Protein AF-A0A7U9T2Z7-F1 (afdb_monomer_lite)

Secondary structure (DSSP, 8-state):
-----------SPPPS-------------------TTSTTSS--HHHHHHHHHHHHHHHHHHHHHHHHHHHHHHHHHHHHHHHHHHHHHHHHHHHHHHHHHHHHHHHHHHHHHHTT-S-HHHHHHHHHHHHHHHHHHHHHHHHHHHHHHHHHHHHHHHHHHGGG--HHHHHHHHHHHHHHHHHHHHHHHHHHHHHHHHHHHHHHHHHHHHHHHHHHHHHHHHHHHHHHHHHHHHHHHHHS-HHHHHHHHHHHHHHHHHHHHHHHHSS--TTS----------

Foldseek 3Di:
DDDDQDADADDDDDDPDDPDDDDDDDDDDDHPHDHPVVVPPADDLVNVLVVLLVVLLVVLVVLLVVLVVVVVVLVVVLVVLVVVLVVLVVVLVVLVVVLVVLVVVLVVLVVCVVVVVDDPVVSVVVNVVSVVVNVVSVVVNVVSVVVSVVSVVVSVVSVVCVVVDCSNVVSNVVSVVSNVVSVVVSVVSVVVVVVVVVVVVVVVVVVVVVVVVVVVVVVVVVVVVVVVVVVVVVVVVVPDPPVVVVVVVVVVVVVVVVVVVVVVVVPDDPDPDPDDDDDDDD

pLDDT: mean 77.07, std 21.85, range [30.62, 98.25]

Sequence (282 aa):
MKIGENITLYAGAQPADSRAAENDAKEQGKRKTLFAGELNQNNTLQDRIAQRREQARREAMKTVSDAFAGRQKVDEITAESRAHLEELKADQERLKEEAAGVSGRQERLETAFEAGEIGQEEYLAEKASLSEEETVYRDKMAENQGKIMGENASIRGTKRELPKDKSMVKAWNQADIIMEAAGDEIMGMVVEEAKDHLDEEAEERREQAQEIKEEREEQEEILEKRQEREDRLEELAESVPVEEMVSMDRLQDEVEQEVQEILNKLKLLPEDIKGTSVDQLL

Structure (mmCIF, N/CA/C/O backbone):
data_AF-A0A7U9T2Z7-F1
#
_entry.id   AF-A0A7U9T2Z7-F1
#
loop_
_atom_site.group_PDB
_atom_site.id
_atom_site.type_symbol
_atom_site.label_atom_id
_atom_site.label_alt_id
_atom_site.label_comp_id
_atom_site.label_asym_id
_atom_site.label_entity_id
_atom_site.label_seq_id
_atom_site.pdbx_PDB_ins_code
_atom_site.Cartn_x
_atom_site.Cartn_y
_atom_site.Cartn_z
_atom_site.occupancy
_atom_site.B_iso_or_equiv
_atom_site.auth_seq_id
_atom_site.auth_comp_id
_atom_site.auth_asym_id
_atom_site.auth_atom_id
_atom_site.pdbx_PDB_model_num
ATOM 1 N N . MET A 1 1 ? 13.011 28.181 62.375 1.00 35.16 1 MET A N 1
ATOM 2 C CA . MET A 1 1 ? 11.883 29.107 62.141 1.00 35.16 1 MET A CA 1
ATOM 3 C C . MET A 1 1 ? 10.878 28.361 61.272 1.00 35.16 1 MET A C 1
ATOM 5 O O . MET A 1 1 ? 11.227 27.991 60.160 1.00 35.16 1 MET A O 1
ATOM 9 N N . LYS A 1 2 ? 9.723 27.986 61.840 1.00 42.25 2 LYS A N 1
ATOM 10 C CA . LYS A 1 2 ? 8.649 27.256 61.146 1.00 42.25 2 LYS A CA 1
ATOM 11 C C . LYS A 1 2 ? 7.968 28.218 60.171 1.00 42.25 2 LYS A C 1
ATOM 13 O O . LYS A 1 2 ? 7.567 29.294 60.600 1.00 42.25 2 LYS A O 1
ATOM 18 N N . ILE A 1 3 ? 7.818 27.835 58.908 1.00 40.25 3 ILE A N 1
ATOM 19 C CA . ILE A 1 3 ? 6.904 28.514 57.985 1.00 40.25 3 ILE A CA 1
ATOM 20 C C . ILE A 1 3 ? 5.759 27.529 57.778 1.00 40.25 3 ILE A C 1
ATOM 22 O O . ILE A 1 3 ? 5.909 26.548 57.058 1.00 40.25 3 ILE A O 1
ATOM 26 N N . GLY A 1 4 ? 4.678 27.725 58.532 1.00 37.94 4 GLY A N 1
ATOM 27 C CA . GLY A 1 4 ? 3.457 26.945 58.376 1.00 37.94 4 GLY A CA 1
ATOM 28 C C . GLY A 1 4 ? 2.812 27.280 57.037 1.00 37.94 4 GLY A C 1
ATOM 29 O O . GLY A 1 4 ? 2.594 28.452 56.727 1.00 37.94 4 GLY A O 1
ATOM 30 N N . GLU A 1 5 ? 2.541 26.258 56.233 1.00 44.66 5 GLU A N 1
ATOM 31 C CA . GLU A 1 5 ? 1.652 26.381 55.085 1.00 44.66 5 GLU A CA 1
ATOM 32 C C . GLU A 1 5 ? 0.231 26.591 55.624 1.00 44.66 5 GLU A C 1
ATOM 34 O O . GLU A 1 5 ? -0.378 25.681 56.180 1.00 44.66 5 GLU A O 1
ATOM 39 N N . ASN A 1 6 ? -0.285 27.816 55.518 1.00 43.94 6 ASN A N 1
ATOM 40 C CA . ASN A 1 6 ? -1.677 28.104 55.852 1.00 43.94 6 ASN A CA 1
ATOM 41 C C . ASN A 1 6 ? -2.559 27.667 54.676 1.00 43.94 6 ASN A C 1
ATOM 43 O O . ASN A 1 6 ? -2.637 28.370 53.666 1.00 43.94 6 ASN A O 1
ATOM 47 N N . ILE A 1 7 ? -3.207 26.510 54.813 1.00 47.59 7 ILE A N 1
ATOM 48 C CA . ILE A 1 7 ? -4.295 26.069 53.936 1.00 47.59 7 ILE A CA 1
ATOM 49 C C . ILE A 1 7 ? -5.591 26.650 54.504 1.00 47.59 7 ILE A C 1
ATOM 51 O O . ILE A 1 7 ? -5.998 26.301 55.611 1.00 47.59 7 ILE A O 1
ATOM 55 N N . THR A 1 8 ? -6.231 27.551 53.764 1.00 47.59 8 THR A N 1
ATOM 56 C CA . THR A 1 8 ? -7.536 28.106 54.138 1.00 47.59 8 THR A CA 1
ATOM 57 C C . THR A 1 8 ? -8.624 27.325 53.407 1.00 47.59 8 THR A C 1
ATOM 59 O O . THR A 1 8 ? -8.709 27.396 52.182 1.00 47.59 8 THR A O 1
ATOM 62 N N . LEU A 1 9 ? -9.435 26.571 54.152 1.00 40.16 9 LEU A N 1
ATOM 63 C CA . LEU A 1 9 ? -10.612 25.859 53.646 1.00 40.16 9 LEU A CA 1
ATOM 64 C C . LEU A 1 9 ? -11.808 26.816 53.657 1.00 40.16 9 LEU A C 1
ATOM 66 O O . LEU A 1 9 ? -12.148 27.366 54.704 1.00 40.16 9 LEU A O 1
ATOM 70 N N . TYR A 1 10 ? -12.429 27.030 52.498 1.00 41.34 10 TYR A N 1
ATOM 71 C CA . TYR A 1 10 ? -13.615 27.874 52.359 1.00 41.34 10 TYR A CA 1
ATOM 72 C C . TYR A 1 10 ? -14.819 27.002 51.989 1.00 41.34 10 TYR A C 1
ATOM 74 O O . TYR A 1 10 ? -14.832 26.387 50.925 1.00 41.34 10 TYR A O 1
ATOM 82 N N . ALA A 1 11 ? -15.812 26.942 52.876 1.00 37.75 11 ALA A N 1
ATOM 83 C CA . ALA A 1 11 ? -17.100 26.292 52.651 1.00 37.75 11 ALA A CA 1
ATOM 84 C C . ALA A 1 11 ? -18.176 27.385 52.590 1.00 37.75 11 ALA A C 1
ATOM 86 O O . ALA A 1 11 ? -18.685 27.830 53.615 1.00 37.75 11 ALA A O 1
ATOM 87 N N . GLY A 1 12 ? -18.462 27.885 51.389 1.00 36.47 12 GLY A N 1
ATOM 88 C CA . GLY A 1 12 ? -19.462 28.926 51.166 1.00 36.47 12 GLY A CA 1
ATOM 89 C C . GLY A 1 12 ? -19.826 29.032 49.688 1.00 36.47 12 GLY A C 1
ATOM 90 O O . GLY A 1 12 ? -18.968 28.851 48.824 1.00 36.47 12 GLY A O 1
ATOM 91 N N . ALA A 1 13 ? -21.102 29.295 49.403 1.00 43.25 13 ALA A N 1
ATOM 92 C CA . ALA A 1 13 ? -21.604 29.498 48.047 1.00 43.25 13 ALA A CA 1
ATOM 93 C C . ALA A 1 13 ? -20.933 30.724 47.398 1.00 43.25 13 ALA A C 1
ATOM 95 O O . ALA A 1 13 ? -20.797 31.767 48.038 1.00 43.25 13 ALA A O 1
ATOM 96 N N . GLN A 1 14 ? -20.506 30.591 46.136 1.00 45.19 14 GLN A N 1
ATOM 97 C CA . GLN A 1 14 ? -19.897 31.680 45.363 1.00 45.19 14 GLN A CA 1
ATOM 98 C C . GLN A 1 14 ? -20.805 32.923 45.360 1.00 45.19 14 GLN A C 1
ATOM 100 O O . GLN A 1 14 ? -21.964 32.808 44.956 1.00 45.19 14 GLN A O 1
ATOM 105 N N . PRO A 1 15 ? -20.310 34.124 45.713 1.00 38.66 15 PRO A N 1
ATOM 106 C CA . PRO A 1 15 ? -20.984 35.342 45.302 1.00 38.66 15 PRO A CA 1
ATOM 107 C C . PRO A 1 15 ? -20.854 35.480 43.781 1.00 38.66 15 PRO A C 1
ATOM 109 O O . PRO A 1 15 ? -19.757 35.412 43.221 1.00 38.66 15 PRO A O 1
ATOM 112 N N . ALA A 1 16 ? -21.998 35.641 43.117 1.00 41.16 16 ALA A N 1
ATOM 113 C CA . ALA A 1 16 ? -22.051 36.087 41.737 1.00 41.16 16 ALA A CA 1
ATOM 114 C C . ALA A 1 16 ? -21.346 37.451 41.625 1.00 41.16 16 ALA A C 1
ATOM 116 O O . ALA A 1 16 ? -21.518 38.313 42.483 1.00 41.16 16 ALA A O 1
ATOM 117 N N . ASP A 1 17 ? -20.569 37.606 40.555 1.00 44.19 17 ASP A N 1
ATOM 118 C CA . ASP A 1 17 ? -19.859 38.814 40.123 1.00 44.19 17 ASP A CA 1
ATOM 119 C C . ASP A 1 17 ? -18.502 39.128 40.777 1.00 44.19 17 ASP A C 1
ATOM 121 O O . ASP A 1 17 ? -18.366 39.866 41.747 1.00 44.19 17 ASP A O 1
ATOM 125 N N . SER A 1 18 ? -17.438 38.675 40.106 1.00 37.38 18 SER A N 1
ATOM 126 C CA . SER A 1 18 ? -16.182 39.436 40.004 1.00 37.38 18 SER A CA 1
ATOM 127 C C . SER A 1 18 ? -15.456 39.128 38.688 1.00 37.38 18 SER A C 1
ATOM 129 O O . SER A 1 18 ? -14.371 38.560 38.636 1.00 37.38 18 SER A O 1
ATOM 131 N N . ARG A 1 19 ? -16.065 39.555 37.574 1.00 40.69 19 ARG A N 1
ATOM 132 C CA . ARG A 1 19 ? -15.315 39.934 36.367 1.00 40.69 19 ARG A CA 1
ATOM 133 C C . ARG A 1 19 ? -14.773 41.350 36.569 1.00 40.69 19 ARG A C 1
ATOM 135 O O . ARG A 1 19 ? -15.423 42.307 36.167 1.00 40.69 19 ARG A O 1
ATOM 142 N N . ALA A 1 20 ? -13.612 41.487 37.201 1.00 38.41 20 ALA A N 1
ATOM 143 C CA . ALA A 1 20 ? -12.766 42.678 37.095 1.00 38.41 20 ALA A CA 1
ATOM 144 C C . ALA A 1 20 ? -11.388 42.413 37.715 1.00 38.41 20 ALA A C 1
ATOM 146 O O . ALA A 1 20 ? -11.289 41.707 38.710 1.00 38.41 20 ALA A O 1
ATOM 147 N N . ALA A 1 21 ? -10.371 43.070 37.155 1.00 33.47 21 ALA A N 1
ATOM 148 C CA . ALA A 1 21 ? -8.958 43.051 37.542 1.00 33.47 21 ALA A CA 1
ATOM 149 C C . ALA A 1 21 ? -8.136 41.852 37.034 1.00 33.47 21 ALA A C 1
ATOM 151 O O . ALA A 1 21 ? -7.508 41.106 37.779 1.00 33.47 21 ALA A O 1
ATOM 152 N N . GLU A 1 22 ? -8.077 41.744 35.709 1.00 36.84 22 GLU A N 1
ATOM 153 C CA . GLU A 1 22 ? -6.859 41.306 35.033 1.00 36.84 22 GLU A CA 1
ATOM 154 C C . GLU A 1 22 ? -5.812 42.435 35.164 1.00 36.84 22 GLU A C 1
ATOM 156 O O . GLU A 1 22 ? -6.151 43.604 34.960 1.00 36.84 22 GLU A O 1
ATOM 161 N N . ASN A 1 23 ? -4.564 42.063 35.480 1.00 35.50 23 ASN A N 1
ATOM 162 C CA . ASN A 1 23 ? -3.357 42.887 35.700 1.00 35.50 23 ASN A CA 1
ATOM 163 C C . ASN A 1 23 ? -3.054 43.314 37.148 1.00 35.50 23 ASN A C 1
ATOM 165 O O . ASN A 1 23 ? -3.346 44.432 37.547 1.00 35.50 23 ASN A O 1
ATOM 169 N N . ASP A 1 24 ? -2.350 42.449 37.886 1.00 30.62 24 ASP A N 1
ATOM 170 C CA . ASP A 1 24 ? -1.060 42.823 38.486 1.00 30.62 24 ASP A CA 1
ATOM 171 C C . ASP A 1 24 ? -0.294 41.568 38.934 1.00 30.62 24 ASP A C 1
ATOM 173 O O . ASP A 1 24 ? -0.697 40.815 39.821 1.00 30.62 24 ASP A O 1
ATOM 177 N N . ALA A 1 25 ? 0.828 41.312 38.265 1.00 37.69 25 ALA A N 1
ATOM 178 C CA . ALA A 1 25 ? 1.736 40.226 38.581 1.00 37.69 25 ALA A CA 1
ATOM 179 C C . ALA A 1 25 ? 2.851 40.730 39.505 1.00 37.69 25 ALA A C 1
ATOM 181 O O . ALA A 1 25 ? 3.664 41.543 39.072 1.00 37.69 25 ALA A O 1
ATOM 182 N N . LYS A 1 26 ? 2.943 40.148 40.710 1.00 34.06 26 LYS A N 1
ATOM 183 C CA . LYS A 1 26 ? 4.147 39.551 41.339 1.00 34.06 26 LYS A CA 1
ATOM 184 C C . LYS A 1 26 ? 4.162 39.722 42.862 1.00 34.06 26 LYS A C 1
ATOM 186 O O . LYS A 1 26 ? 3.853 40.773 43.394 1.00 34.06 26 LYS A O 1
ATOM 191 N N . GLU A 1 27 ? 4.633 38.651 43.502 1.00 37.59 27 GLU A N 1
ATOM 192 C CA . GLU A 1 27 ? 5.014 38.523 44.914 1.00 37.59 27 GLU A CA 1
ATOM 193 C C . GLU A 1 27 ? 3.889 38.554 45.957 1.00 37.59 27 GLU A C 1
ATOM 195 O O . GLU A 1 27 ? 3.580 39.583 46.540 1.00 37.59 27 GLU A O 1
ATOM 200 N N . GLN A 1 28 ? 3.400 37.365 46.325 1.00 32.62 28 GLN A N 1
ATOM 201 C CA . GLN A 1 28 ? 3.461 36.889 47.714 1.00 32.62 28 GLN A CA 1
ATOM 202 C C . GLN A 1 28 ? 3.102 35.397 47.797 1.00 32.62 28 GLN A C 1
ATOM 204 O O . GLN A 1 28 ? 2.299 34.874 47.031 1.00 32.62 28 GLN A O 1
ATOM 209 N N . GLY A 1 29 ? 3.820 34.687 48.665 1.00 34.81 29 GLY A N 1
ATOM 210 C CA . GLY A 1 29 ? 4.046 33.248 48.587 1.00 34.81 29 GLY A CA 1
ATOM 211 C C . GLY A 1 29 ? 2.816 32.338 48.668 1.00 34.81 29 GLY A C 1
ATOM 212 O O . GLY A 1 29 ? 1.907 32.555 49.459 1.00 34.81 29 GLY A O 1
ATOM 213 N N . LYS A 1 30 ? 2.880 31.264 47.868 1.00 42.75 30 LYS A N 1
ATOM 214 C CA . LYS A 1 30 ? 2.327 29.908 48.066 1.00 42.75 30 LYS A CA 1
ATOM 215 C C . LYS A 1 30 ? 1.143 29.762 49.044 1.00 42.75 30 LYS A C 1
ATOM 217 O O . LYS A 1 30 ? 1.187 28.921 49.937 1.00 42.75 30 LYS A O 1
ATOM 222 N N . ARG A 1 31 ? 0.051 30.501 48.854 1.00 45.34 31 ARG A N 1
ATOM 223 C CA . ARG A 1 31 ? -1.252 30.127 49.420 1.00 45.34 31 ARG A CA 1
ATOM 224 C C . ARG A 1 31 ? -2.060 29.477 48.310 1.00 45.34 31 ARG A C 1
ATOM 226 O O . ARG A 1 31 ? -2.643 30.164 47.481 1.00 45.34 31 ARG A O 1
ATOM 233 N N . LYS A 1 32 ? -2.024 28.145 48.252 1.00 51.47 32 LYS A N 1
ATOM 234 C CA . LYS A 1 32 ? -2.941 27.373 47.410 1.00 51.47 32 LYS A CA 1
ATOM 235 C C . LYS A 1 32 ? -4.297 27.366 48.110 1.00 51.47 32 LYS A C 1
ATOM 237 O O . LYS A 1 32 ? -4.486 26.634 49.076 1.00 51.47 32 LYS A O 1
ATOM 242 N N . THR A 1 33 ? -5.214 28.212 47.666 1.00 53.38 33 THR A N 1
ATOM 243 C CA . THR A 1 33 ? -6.633 28.080 48.001 1.00 53.38 33 THR A CA 1
ATOM 244 C C . THR A 1 33 ? -7.172 26.898 47.208 1.00 53.38 33 THR A C 1
ATOM 246 O O . THR A 1 33 ? -7.326 26.992 45.994 1.00 53.38 33 THR A O 1
ATOM 249 N N . LEU A 1 34 ? -7.373 25.765 47.876 1.00 44.47 34 LEU A N 1
ATOM 250 C CA . LEU A 1 34 ? -8.044 24.607 47.296 1.00 44.47 34 LEU A CA 1
ATOM 251 C C . LEU A 1 34 ? -9.538 24.783 47.554 1.00 44.47 34 LEU A C 1
ATOM 253 O O . LEU A 1 34 ? -9.976 24.789 48.706 1.00 44.47 34 LEU A O 1
ATOM 257 N N . PHE A 1 35 ? -10.305 24.988 46.489 1.00 43.09 35 PHE A N 1
ATOM 258 C CA . PHE A 1 35 ? -11.755 25.040 46.576 1.00 43.09 35 PHE A CA 1
ATOM 259 C C . PHE A 1 35 ? -12.262 23.612 46.803 1.00 43.09 35 PHE A C 1
ATOM 261 O O . PHE A 1 35 ? -12.022 22.726 45.986 1.00 43.09 35 PHE A O 1
ATOM 268 N N . ALA A 1 36 ? -12.953 23.358 47.915 1.00 51.31 36 ALA A N 1
ATOM 269 C CA . ALA A 1 36 ? -13.430 22.013 48.253 1.00 51.31 36 ALA A CA 1
ATOM 270 C C . ALA A 1 36 ? -14.446 21.451 47.230 1.00 51.31 36 ALA A C 1
ATOM 272 O O . ALA A 1 36 ? -14.651 20.243 47.174 1.00 51.31 36 ALA A O 1
ATOM 273 N N . GLY A 1 37 ? -15.028 22.303 46.375 1.00 44.00 37 GLY A N 1
ATOM 274 C CA . GLY A 1 37 ? -15.868 21.893 45.244 1.00 44.00 37 GLY A CA 1
ATOM 275 C C . GLY A 1 37 ? -15.109 21.368 44.014 1.00 44.00 37 GLY A C 1
ATOM 276 O O . GLY A 1 37 ? -15.743 20.807 43.125 1.00 44.00 37 GLY A O 1
ATOM 277 N N . GLU A 1 38 ? -13.780 21.516 43.939 1.00 43.88 38 GLU A N 1
ATOM 278 C CA . GLU A 1 38 ? -12.950 20.944 42.859 1.00 43.88 38 GLU A CA 1
ATOM 279 C C . GLU A 1 38 ? -12.461 19.521 43.173 1.00 43.88 38 GLU A C 1
ATOM 281 O O . GLU A 1 38 ? -12.039 18.804 42.268 1.00 43.88 38 GLU A O 1
ATOM 286 N N . LEU A 1 39 ? -12.556 19.063 44.429 1.00 48.28 39 LEU A N 1
ATOM 287 C CA . LEU A 1 39 ? -12.138 17.704 44.803 1.00 48.28 39 LEU A CA 1
ATOM 288 C C . LEU A 1 39 ? -13.156 16.616 44.405 1.00 48.28 39 LEU A C 1
ATOM 290 O O . LEU A 1 39 ? -12.840 15.435 44.493 1.00 48.28 39 LEU A O 1
ATOM 294 N N . ASN A 1 40 ? -14.350 17.014 43.950 1.00 50.41 40 ASN A N 1
ATOM 295 C CA . ASN A 1 40 ? -15.465 16.125 43.598 1.00 50.41 40 ASN A CA 1
ATOM 296 C C . ASN A 1 40 ? -15.750 16.035 42.085 1.00 50.41 40 ASN A C 1
ATOM 298 O O . ASN A 1 40 ? -16.772 15.488 41.688 1.00 50.41 40 ASN A O 1
ATOM 302 N N . GLN A 1 41 ? -14.881 16.572 41.222 1.00 51.00 41 GLN A N 1
ATOM 303 C CA . GLN A 1 41 ? -15.210 16.765 39.800 1.00 51.00 41 GLN A CA 1
ATOM 304 C C . GLN A 1 41 ? -14.710 15.686 38.825 1.00 51.00 41 GLN A C 1
ATOM 306 O O . GLN A 1 41 ? -14.733 15.950 37.634 1.00 51.00 41 GLN A O 1
ATOM 311 N N . ASN A 1 42 ? -14.258 14.497 39.254 1.00 49.34 42 ASN A N 1
ATOM 312 C CA . ASN A 1 42 ? -13.707 13.521 38.287 1.00 49.34 42 ASN A CA 1
ATOM 313 C C . ASN A 1 42 ? -14.040 12.032 38.506 1.00 49.34 42 ASN A C 1
ATOM 315 O O . ASN A 1 42 ? -13.432 11.199 37.842 1.00 49.34 42 ASN A O 1
ATOM 319 N N . ASN A 1 43 ? -14.975 11.663 39.387 1.00 61.28 43 ASN A N 1
ATOM 320 C CA . ASN A 1 43 ? -15.266 10.244 39.671 1.00 61.28 43 ASN A CA 1
ATOM 321 C C . ASN A 1 43 ? -16.756 9.875 39.605 1.00 61.28 43 ASN A C 1
ATOM 323 O O . ASN A 1 43 ? -17.147 8.826 40.119 1.00 61.28 43 ASN A O 1
ATOM 327 N N . THR A 1 44 ? -17.607 10.686 38.970 1.00 82.69 44 THR A N 1
ATOM 328 C CA . THR A 1 44 ? -19.006 10.269 38.804 1.00 82.69 44 THR A CA 1
ATOM 329 C C . THR A 1 44 ? -19.078 9.035 37.895 1.00 82.69 44 THR A C 1
ATOM 331 O O . THR A 1 44 ? -18.224 8.832 37.023 1.00 82.69 44 THR A O 1
ATOM 334 N N . LEU A 1 45 ? -20.096 8.184 38.067 1.00 82.88 45 LEU A N 1
ATOM 335 C CA . LEU A 1 45 ? -20.359 7.077 37.136 1.00 82.88 45 LEU A CA 1
ATOM 336 C C . LEU A 1 45 ? -20.422 7.584 35.681 1.00 82.88 45 LEU A C 1
ATOM 338 O O . LEU A 1 45 ? -19.931 6.928 34.765 1.00 82.88 45 LEU A O 1
ATOM 342 N N . GLN A 1 46 ? -20.959 8.789 35.471 1.00 86.56 46 GLN A N 1
ATOM 343 C CA . GLN A 1 46 ? -21.028 9.425 34.156 1.00 86.56 46 GLN A CA 1
ATOM 344 C C . GLN A 1 46 ? -19.641 9.704 33.564 1.00 86.56 46 GLN A C 1
ATOM 346 O O . GLN A 1 46 ? -19.431 9.406 32.387 1.00 86.56 46 GLN A O 1
ATOM 351 N N . ASP A 1 47 ? -18.693 10.200 34.362 1.00 89.12 47 ASP A N 1
ATOM 352 C CA . ASP A 1 47 ? -17.318 10.462 33.916 1.00 89.12 47 ASP A CA 1
ATOM 353 C C . ASP A 1 47 ? -16.592 9.160 33.564 1.00 89.12 47 ASP A C 1
ATOM 355 O O . ASP A 1 47 ? -15.971 9.061 32.503 1.00 89.12 47 ASP A O 1
ATOM 359 N N . ARG A 1 48 ? -16.740 8.122 34.401 1.00 88.62 48 ARG A N 1
ATOM 360 C CA . ARG A 1 48 ? -16.174 6.783 34.153 1.00 88.62 48 ARG A CA 1
ATOM 361 C C . ARG A 1 48 ? -16.734 6.169 32.864 1.00 88.62 48 ARG A C 1
ATOM 363 O O . ARG A 1 48 ? -15.976 5.680 32.024 1.00 88.62 48 ARG A O 1
ATOM 370 N N . ILE A 1 49 ? -18.049 6.270 32.649 1.00 91.19 49 ILE A N 1
ATOM 371 C CA . ILE A 1 49 ? -18.711 5.829 31.412 1.00 91.19 49 ILE A CA 1
ATOM 372 C C . ILE A 1 49 ? -18.215 6.634 30.207 1.00 91.19 49 ILE A C 1
ATOM 374 O O . ILE A 1 49 ? -17.929 6.054 29.156 1.00 91.19 49 ILE A O 1
ATOM 378 N N . ALA A 1 50 ? -18.112 7.958 30.325 1.00 92.69 50 ALA A N 1
ATOM 379 C CA . ALA A 1 50 ? -17.638 8.819 29.246 1.00 92.69 50 ALA A CA 1
ATOM 380 C C . ALA A 1 50 ? -16.191 8.481 28.861 1.00 92.69 50 ALA A C 1
ATOM 382 O O . ALA A 1 50 ? -15.904 8.285 27.676 1.00 92.69 50 ALA A O 1
ATOM 383 N N . GLN A 1 51 ? -15.315 8.314 29.852 1.00 92.75 51 GLN A N 1
ATOM 384 C CA . GLN A 1 51 ? -13.926 7.916 29.656 1.00 92.75 51 GLN A CA 1
ATOM 385 C C . GLN A 1 51 ? -13.834 6.546 28.979 1.00 92.75 51 GLN A C 1
ATOM 387 O O . GLN A 1 51 ? -13.096 6.395 28.002 1.00 92.75 51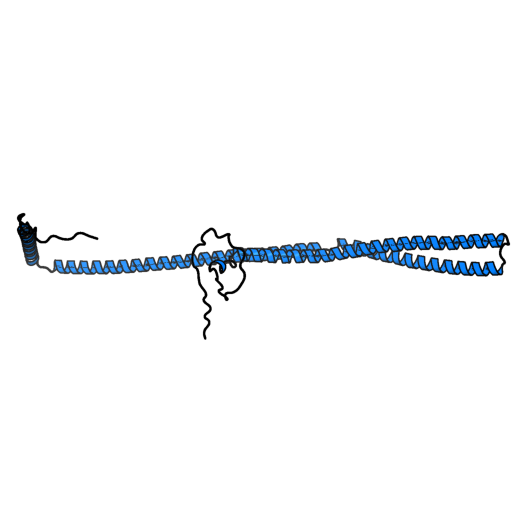 GLN A O 1
ATOM 392 N N . ARG A 1 52 ? -14.615 5.557 29.437 1.00 94.19 52 ARG A N 1
ATOM 393 C CA . ARG A 1 52 ? -14.597 4.215 28.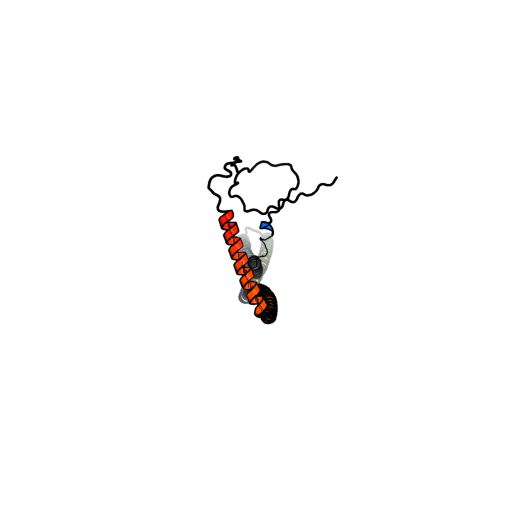844 1.00 94.19 52 ARG A CA 1
ATOM 394 C C . ARG A 1 52 ? -15.095 4.219 27.400 1.00 94.19 52 ARG A C 1
ATOM 396 O O . ARG A 1 52 ? -14.467 3.601 26.538 1.00 94.19 52 ARG A O 1
ATOM 403 N N . ARG A 1 53 ? -16.161 4.976 27.109 1.00 93.44 53 ARG A N 1
ATOM 404 C CA . ARG A 1 53 ? -16.659 5.196 25.738 1.00 93.44 53 ARG A CA 1
ATOM 405 C C . ARG A 1 53 ? -15.604 5.838 24.850 1.00 93.44 53 ARG A C 1
ATOM 407 O O . ARG A 1 53 ? -15.448 5.428 23.703 1.00 93.44 53 ARG A O 1
ATOM 414 N N . GLU A 1 54 ? -14.900 6.851 25.346 1.00 95.31 54 GLU A N 1
ATOM 415 C CA . GLU A 1 54 ? -13.866 7.534 24.571 1.00 95.31 54 GLU A CA 1
ATOM 416 C C . GLU A 1 54 ? -12.677 6.611 24.279 1.00 95.31 54 GLU A C 1
ATOM 418 O O . GLU A 1 54 ? -12.216 6.546 23.138 1.00 95.31 54 GLU A O 1
ATOM 423 N N . GLN A 1 55 ? -12.215 5.858 25.278 1.00 94.69 55 GLN A N 1
ATOM 424 C CA . GLN A 1 55 ? -11.133 4.887 25.115 1.00 94.69 55 GLN A CA 1
ATOM 425 C C . GLN A 1 55 ? -11.483 3.825 24.069 1.00 94.69 55 GLN A C 1
ATOM 427 O O . GLN A 1 55 ? -10.707 3.619 23.136 1.00 94.69 55 GLN A O 1
ATOM 432 N N . ALA A 1 56 ? -12.670 3.218 24.173 1.00 96.75 56 ALA A N 1
ATOM 433 C CA . ALA A 1 56 ? -13.132 2.208 23.225 1.00 96.75 56 ALA A CA 1
ATOM 434 C C . ALA A 1 56 ? -13.233 2.767 21.800 1.00 96.75 56 ALA A C 1
ATOM 436 O O . ALA A 1 56 ? -12.718 2.166 20.860 1.00 96.75 56 ALA A O 1
ATOM 437 N N . ARG A 1 57 ? -13.799 3.973 21.640 1.00 95.12 57 ARG A N 1
ATOM 438 C CA . ARG A 1 57 ? -13.857 4.662 20.340 1.00 95.12 57 ARG A CA 1
ATOM 439 C C . ARG A 1 57 ? -12.471 4.904 19.760 1.00 95.12 57 ARG A C 1
ATOM 441 O O . ARG A 1 57 ? -12.269 4.699 18.566 1.00 95.12 57 ARG A O 1
ATOM 448 N N . ARG A 1 58 ? -11.518 5.346 20.583 1.00 97.19 58 ARG A N 1
ATOM 449 C CA . ARG A 1 58 ? -10.144 5.618 20.149 1.00 97.19 58 ARG A CA 1
ATOM 450 C C . ARG A 1 58 ? -9.442 4.340 19.697 1.00 97.19 58 ARG A C 1
ATOM 452 O O . ARG A 1 58 ? -8.774 4.352 18.669 1.00 97.19 58 ARG A O 1
ATOM 459 N N . GLU A 1 59 ? -9.603 3.250 20.436 1.00 96.62 59 GLU A N 1
ATOM 460 C CA . GLU A 1 59 ? -9.003 1.954 20.111 1.00 96.62 59 GLU A CA 1
ATOM 461 C C . GLU A 1 59 ? -9.631 1.318 18.859 1.00 96.62 59 GLU A C 1
ATOM 463 O O . GLU A 1 59 ? -8.917 0.876 17.953 1.00 96.62 59 GLU A O 1
ATOM 468 N N . ALA A 1 60 ? -10.960 1.366 18.750 1.00 95.94 60 ALA A N 1
ATOM 469 C CA . ALA A 1 60 ? -11.703 0.953 17.564 1.00 95.94 60 ALA A CA 1
ATOM 470 C C . ALA A 1 60 ? -11.263 1.752 16.324 1.00 95.94 60 ALA A C 1
ATOM 472 O O . ALA A 1 60 ? -10.903 1.179 15.293 1.00 95.94 60 ALA A O 1
ATOM 473 N N . MET A 1 61 ? -11.200 3.082 16.443 1.00 95.94 61 MET A N 1
ATOM 474 C CA . MET A 1 61 ? -10.765 3.961 15.358 1.00 95.94 61 MET A CA 1
ATOM 475 C C . MET A 1 61 ? -9.308 3.713 14.970 1.00 95.94 61 MET A C 1
ATOM 477 O O . MET A 1 61 ? -8.996 3.691 13.781 1.00 95.94 61 MET A O 1
ATOM 481 N N . LYS A 1 62 ? -8.421 3.480 15.944 1.00 97.12 62 LYS A N 1
ATOM 482 C CA . LYS A 1 62 ? -7.024 3.121 15.682 1.00 97.12 62 LYS A CA 1
ATOM 483 C C . LYS A 1 62 ? -6.931 1.838 14.857 1.00 97.12 62 LYS A C 1
ATOM 485 O O . LYS A 1 62 ? -6.231 1.818 13.854 1.00 97.12 62 LYS A O 1
ATOM 490 N N . THR A 1 63 ? -7.688 0.807 15.227 1.00 95.88 63 THR A N 1
ATOM 491 C CA . THR A 1 63 ? -7.692 -0.484 14.523 1.00 95.88 63 THR A CA 1
ATOM 492 C C . THR A 1 63 ? -8.087 -0.331 13.050 1.00 95.88 63 THR A C 1
ATOM 494 O O . THR A 1 63 ? -7.420 -0.863 12.160 1.00 95.88 63 THR A O 1
ATOM 497 N N . VAL A 1 64 ? -9.137 0.448 12.772 1.00 96.38 64 VAL A N 1
ATOM 498 C CA . VAL A 1 64 ? -9.573 0.749 11.397 1.00 96.38 64 VAL A CA 1
ATOM 499 C C . VAL A 1 64 ? -8.559 1.634 10.669 1.00 96.38 64 VAL A C 1
ATOM 501 O O . VAL A 1 64 ? -8.263 1.394 9.499 1.00 96.38 64 VAL A O 1
ATOM 504 N N . SER A 1 65 ? -7.999 2.632 11.355 1.00 95.56 65 SER A N 1
ATOM 505 C CA . SER A 1 65 ? -7.001 3.547 10.797 1.00 95.56 65 SER A CA 1
ATOM 506 C C . SER A 1 65 ? -5.721 2.823 10.388 1.00 95.56 65 SER A C 1
ATOM 508 O O . SER A 1 65 ? -5.181 3.110 9.323 1.00 95.56 65 SER A O 1
ATOM 510 N N . ASP A 1 66 ? -5.242 1.872 11.189 1.00 95.56 66 ASP A N 1
ATOM 511 C CA . ASP A 1 66 ? -4.035 1.098 10.888 1.00 95.56 66 ASP A CA 1
ATOM 512 C C . ASP A 1 66 ? -4.234 0.241 9.626 1.00 95.56 66 ASP A C 1
ATOM 514 O O . ASP A 1 66 ? -3.376 0.214 8.737 1.00 95.56 66 ASP A O 1
ATOM 518 N N . ALA A 1 67 ? -5.400 -0.401 9.491 1.00 94.38 67 ALA A N 1
ATOM 519 C CA . ALA A 1 67 ? -5.759 -1.142 8.282 1.00 94.38 67 ALA A CA 1
ATOM 520 C C . ALA A 1 67 ? -5.896 -0.221 7.057 1.00 94.38 67 ALA A C 1
ATOM 522 O O . ALA A 1 67 ? -5.412 -0.552 5.970 1.00 94.38 67 ALA A O 1
ATOM 523 N N . PHE A 1 68 ? -6.501 0.956 7.235 1.00 94.44 68 PHE A N 1
ATOM 524 C CA . PHE A 1 68 ? -6.644 1.949 6.173 1.00 94.44 68 PHE A CA 1
ATOM 525 C C . PHE A 1 68 ? -5.285 2.473 5.700 1.00 94.44 68 PHE A C 1
ATOM 527 O O . PHE A 1 68 ? -5.035 2.503 4.498 1.00 94.44 68 PHE A O 1
ATOM 534 N N . ALA A 1 69 ? -4.380 2.804 6.622 1.00 94.31 69 ALA A N 1
ATOM 535 C CA . ALA A 1 69 ? -3.026 3.249 6.304 1.00 94.31 69 ALA A CA 1
ATOM 536 C C . ALA A 1 69 ? -2.236 2.173 5.543 1.00 94.31 69 ALA A C 1
ATOM 538 O O . ALA A 1 69 ? -1.500 2.482 4.606 1.00 94.31 69 ALA A O 1
ATOM 539 N N . GLY A 1 70 ? -2.408 0.897 5.907 1.00 90.75 70 GLY A N 1
ATOM 540 C CA . GLY A 1 70 ? -1.842 -0.223 5.154 1.00 90.75 70 GLY A CA 1
ATOM 541 C C . GLY A 1 70 ? -2.324 -0.245 3.702 1.00 90.75 70 GLY A C 1
ATOM 542 O O . GLY A 1 70 ? -1.513 -0.358 2.783 1.00 90.75 70 GLY A O 1
ATOM 543 N N . ARG A 1 71 ? -3.631 -0.067 3.484 1.00 91.31 71 ARG A N 1
ATOM 544 C CA . ARG A 1 71 ? -4.213 -0.021 2.138 1.00 91.31 71 ARG A CA 1
ATOM 545 C C . ARG A 1 71 ? -3.794 1.220 1.350 1.00 91.31 71 ARG A C 1
ATOM 547 O O . ARG A 1 71 ? -3.467 1.099 0.174 1.00 91.31 71 ARG A O 1
ATOM 554 N N . GLN A 1 72 ? -3.738 2.376 2.003 1.00 93.31 72 GLN A N 1
ATOM 555 C CA . GLN A 1 72 ? -3.286 3.624 1.395 1.00 93.31 72 GLN A CA 1
ATOM 556 C C . GLN A 1 72 ? -1.863 3.493 0.836 1.00 93.31 72 GLN A C 1
ATOM 558 O O . GLN A 1 72 ? -1.618 3.888 -0.298 1.00 93.31 72 GLN A O 1
ATOM 563 N N . LYS A 1 73 ? -0.945 2.859 1.574 1.00 93.81 73 LYS A N 1
ATOM 564 C CA . LYS A 1 73 ? 0.425 2.606 1.092 1.00 93.81 73 LYS A CA 1
ATOM 565 C C . LYS A 1 73 ? 0.460 1.757 -0.178 1.00 93.81 73 LYS A C 1
ATOM 567 O O . LYS A 1 73 ? 1.292 1.984 -1.049 1.00 93.81 73 LYS A O 1
ATOM 572 N N . VAL A 1 74 ? -0.434 0.774 -0.300 1.00 93.81 74 VAL A N 1
ATOM 573 C CA . VAL A 1 74 ? -0.540 -0.036 -1.525 1.00 93.81 74 VAL A CA 1
ATOM 574 C C . VAL A 1 74 ? -0.995 0.826 -2.702 1.00 93.81 74 VAL A C 1
ATOM 576 O O . VAL A 1 74 ? -0.481 0.665 -3.812 1.00 93.81 74 VAL A O 1
ATOM 579 N N . ASP A 1 75 ? -1.928 1.748 -2.469 1.00 93.00 75 ASP A N 1
ATOM 580 C CA . ASP A 1 75 ? -2.393 2.686 -3.490 1.00 93.00 75 ASP A CA 1
ATOM 581 C C . ASP A 1 75 ? -1.288 3.676 -3.896 1.00 93.00 75 ASP A C 1
ATOM 583 O O . ASP A 1 75 ? -1.100 3.903 -5.092 1.00 93.00 75 ASP A O 1
ATOM 587 N N . GLU A 1 76 ? -0.515 4.190 -2.934 1.00 95.38 76 GLU A N 1
ATOM 588 C CA . GLU A 1 76 ? 0.649 5.061 -3.161 1.00 95.38 76 GLU A CA 1
ATOM 589 C C . GLU A 1 76 ? 1.712 4.363 -4.015 1.00 95.38 76 GLU A C 1
ATOM 591 O O . GLU A 1 76 ? 2.031 4.845 -5.101 1.00 95.38 76 GLU A O 1
ATOM 596 N N . ILE A 1 77 ? 2.162 3.170 -3.613 1.00 94.25 77 ILE A N 1
ATOM 597 C CA . ILE A 1 77 ? 3.132 2.375 -4.386 1.00 94.25 77 ILE A CA 1
ATOM 598 C C . ILE A 1 77 ? 2.587 2.077 -5.788 1.00 94.25 77 ILE A C 1
ATOM 600 O O . ILE A 1 77 ? 3.302 2.168 -6.781 1.00 94.25 77 ILE A O 1
ATOM 604 N N . THR A 1 78 ? 1.295 1.755 -5.908 1.00 94.69 78 THR A N 1
ATOM 605 C CA . THR A 1 78 ? 0.678 1.501 -7.219 1.00 94.69 78 THR A CA 1
ATOM 606 C C . THR A 1 78 ? 0.639 2.762 -8.089 1.00 94.69 78 THR A C 1
ATOM 608 O O . THR A 1 78 ? 0.708 2.654 -9.316 1.00 94.69 78 THR A O 1
ATOM 611 N N . ALA A 1 79 ? 0.487 3.945 -7.494 1.00 95.50 79 ALA A N 1
ATOM 612 C CA . ALA A 1 79 ? 0.528 5.217 -8.206 1.00 95.50 79 ALA A CA 1
ATOM 613 C C . ALA A 1 79 ? 1.955 5.556 -8.660 1.00 95.50 79 ALA A C 1
ATOM 615 O O . ALA A 1 79 ? 2.139 5.901 -9.827 1.00 95.50 79 ALA A O 1
ATOM 616 N N . GLU A 1 80 ? 2.950 5.370 -7.792 1.00 96.19 80 GLU A N 1
ATOM 617 C CA . GLU A 1 80 ? 4.374 5.522 -8.120 1.00 96.19 80 GLU A CA 1
ATOM 618 C C . GLU A 1 80 ? 4.783 4.588 -9.266 1.00 96.19 80 GLU A C 1
ATOM 620 O O . GLU A 1 80 ? 5.313 5.046 -10.277 1.00 96.19 80 GLU A O 1
ATOM 625 N N . SER A 1 81 ? 4.415 3.306 -9.183 1.00 95.50 81 SER A N 1
ATOM 626 C CA . SER A 1 81 ? 4.613 2.324 -10.256 1.00 95.50 81 SER A CA 1
ATOM 627 C C . SER A 1 81 ? 4.001 2.762 -11.588 1.00 95.50 81 SER A C 1
ATOM 629 O O . SER A 1 81 ? 4.572 2.525 -12.651 1.00 95.50 81 SER A O 1
ATOM 631 N N . ARG A 1 82 ? 2.827 3.409 -11.572 1.00 95.69 82 ARG A N 1
ATOM 632 C CA . ARG A 1 82 ? 2.206 3.935 -12.801 1.00 95.69 82 ARG A CA 1
ATOM 633 C C . ARG A 1 82 ? 2.960 5.137 -13.350 1.00 95.69 82 ARG A C 1
ATOM 635 O O . ARG A 1 82 ? 3.104 5.219 -14.562 1.00 95.69 82 ARG A O 1
ATOM 642 N N . ALA A 1 83 ? 3.420 6.045 -12.494 1.00 97.38 83 ALA A N 1
ATOM 643 C CA . ALA A 1 83 ? 4.214 7.191 -12.925 1.00 97.38 83 ALA A CA 1
ATOM 644 C C . ALA A 1 83 ? 5.531 6.731 -13.567 1.00 97.38 83 ALA A C 1
ATOM 646 O O . ALA A 1 83 ? 5.838 7.133 -14.686 1.00 97.38 83 ALA A O 1
ATOM 647 N N . HIS A 1 84 ? 6.233 5.801 -12.915 1.00 97.31 84 HIS A N 1
ATOM 648 C CA . HIS A 1 84 ? 7.445 5.185 -13.451 1.00 97.31 84 HIS A CA 1
ATOM 649 C C . HIS A 1 84 ? 7.180 4.443 -14.771 1.00 97.31 84 HIS A C 1
ATOM 651 O O . HIS A 1 84 ? 7.950 4.551 -15.719 1.00 97.31 84 HIS A O 1
ATOM 657 N N . LEU A 1 85 ? 6.048 3.740 -14.891 1.00 97.62 85 LEU A N 1
ATOM 658 C CA . LEU A 1 85 ? 5.660 3.095 -16.146 1.00 97.62 85 LEU A CA 1
ATOM 659 C C . LEU A 1 85 ? 5.487 4.101 -17.298 1.00 97.62 85 LEU A C 1
ATOM 661 O O . LEU A 1 85 ? 5.840 3.783 -18.433 1.00 97.62 85 LEU A O 1
ATOM 665 N N . GLU A 1 86 ? 4.918 5.278 -17.036 1.00 97.56 86 GLU A N 1
ATOM 666 C CA . GLU A 1 86 ? 4.782 6.326 -18.055 1.00 97.56 86 GLU A CA 1
ATOM 667 C C . GLU A 1 86 ? 6.140 6.922 -18.448 1.00 97.56 86 GLU A C 1
ATOM 669 O O . GLU A 1 86 ? 6.375 7.143 -19.635 1.00 97.56 86 GLU A O 1
ATOM 674 N N . GLU A 1 87 ? 7.060 7.091 -17.497 1.00 97.94 87 GLU A N 1
ATOM 675 C CA . GLU A 1 87 ? 8.445 7.491 -17.778 1.00 97.94 87 GLU A CA 1
ATOM 676 C C . GLU A 1 87 ? 9.154 6.466 -18.674 1.00 97.94 87 GLU A C 1
ATOM 678 O O . GLU A 1 87 ? 9.656 6.823 -19.739 1.00 97.94 87 GLU A O 1
ATOM 683 N N . LEU A 1 88 ? 9.092 5.176 -18.325 1.00 98.25 88 LEU A N 1
ATOM 684 C CA . LEU A 1 88 ? 9.688 4.106 -19.133 1.00 98.25 88 LEU A CA 1
ATOM 685 C C . LEU A 1 88 ? 9.105 4.061 -20.552 1.00 98.25 88 LEU A C 1
ATOM 687 O O . LEU A 1 88 ? 9.829 3.801 -21.514 1.00 98.25 88 LEU A O 1
ATOM 691 N N . LYS A 1 89 ? 7.799 4.310 -20.712 1.00 97.81 89 LYS A N 1
ATOM 692 C CA . LYS A 1 89 ? 7.170 4.403 -22.039 1.00 97.81 89 LYS A CA 1
ATOM 693 C C . LYS A 1 89 ? 7.674 5.610 -22.822 1.00 97.81 89 LYS A C 1
ATOM 695 O O . LYS A 1 89 ? 7.961 5.460 -24.005 1.00 97.81 89 LYS A O 1
ATOM 700 N N . ALA A 1 90 ? 7.789 6.775 -22.187 1.00 98.25 90 ALA A N 1
ATOM 701 C CA . ALA A 1 90 ? 8.334 7.968 -22.829 1.00 98.25 90 ALA A CA 1
ATOM 702 C C . ALA A 1 90 ? 9.788 7.742 -23.271 1.00 98.25 90 ALA A C 1
ATOM 704 O O . ALA A 1 90 ? 10.143 8.053 -24.407 1.00 98.25 90 ALA A O 1
ATOM 705 N N . ASP A 1 91 ? 10.599 7.108 -22.422 1.00 97.75 91 ASP A N 1
ATOM 706 C CA . ASP A 1 91 ? 11.958 6.696 -22.769 1.00 97.75 91 ASP A CA 1
ATOM 707 C C . ASP A 1 91 ? 11.986 5.686 -23.914 1.00 97.75 91 ASP A C 1
ATOM 709 O O . ASP A 1 91 ? 12.850 5.770 -24.784 1.00 97.75 91 ASP A O 1
ATOM 713 N N . GLN A 1 92 ? 11.027 4.760 -23.969 1.00 97.31 92 GLN A N 1
ATOM 714 C CA . GLN A 1 92 ? 10.941 3.804 -25.069 1.00 97.31 92 GLN A CA 1
ATOM 715 C C . GLN A 1 92 ? 10.664 4.498 -26.401 1.00 97.31 92 GLN A C 1
ATOM 717 O O . GLN A 1 92 ? 11.262 4.134 -27.411 1.00 97.31 92 GLN A O 1
ATOM 722 N N . GLU A 1 93 ? 9.775 5.490 -26.415 1.00 97.81 93 GLU A N 1
ATOM 723 C CA . GLU A 1 93 ? 9.502 6.279 -27.618 1.00 97.81 93 GLU A CA 1
ATOM 724 C C . GLU A 1 93 ? 10.713 7.125 -28.023 1.00 97.81 93 GLU A C 1
ATOM 726 O O . GLU A 1 93 ? 11.085 7.125 -29.195 1.00 97.81 93 GLU A O 1
ATOM 731 N N . ARG A 1 94 ? 11.405 7.744 -27.060 1.00 97.75 94 ARG A N 1
ATOM 732 C CA . ARG A 1 94 ? 12.652 8.475 -27.321 1.00 97.75 94 ARG A CA 1
ATOM 733 C C . ARG A 1 94 ? 13.736 7.575 -27.918 1.00 97.75 94 ARG A C 1
ATOM 735 O O . ARG A 1 94 ? 14.357 7.937 -28.911 1.00 97.75 94 ARG A O 1
ATOM 742 N N . LEU A 1 95 ? 13.935 6.379 -27.362 1.00 97.56 95 LEU A N 1
ATOM 743 C CA . LEU A 1 95 ? 14.900 5.408 -27.888 1.00 97.56 95 LEU A CA 1
ATOM 744 C C . LEU A 1 95 ? 14.548 4.953 -29.310 1.00 97.56 95 LEU A C 1
ATOM 746 O O . LEU A 1 95 ? 15.449 4.770 -30.125 1.00 97.56 95 LEU A O 1
ATOM 750 N N . LYS A 1 96 ? 13.256 4.792 -29.626 1.00 96.81 96 LYS A N 1
ATOM 751 C CA . LYS A 1 96 ? 12.808 4.485 -30.993 1.00 96.81 96 LYS A CA 1
ATOM 752 C C . LYS A 1 96 ? 13.098 5.629 -31.961 1.00 96.81 96 LYS A C 1
ATOM 754 O O . LYS A 1 96 ? 13.503 5.362 -33.088 1.00 96.81 96 LYS A O 1
ATOM 759 N N . GLU A 1 97 ? 12.893 6.876 -31.542 1.00 97.12 97 GLU A N 1
ATOM 760 C CA . GLU A 1 97 ? 13.195 8.054 -32.362 1.00 97.12 97 GLU A CA 1
ATOM 761 C C . GLU A 1 97 ? 14.701 8.176 -32.633 1.00 97.12 97 GLU A C 1
ATOM 763 O O . GLU A 1 97 ? 15.111 8.334 -33.784 1.00 97.12 97 GLU A O 1
ATOM 768 N N . GLU A 1 98 ? 15.533 8.015 -31.601 1.00 95.88 98 GLU A N 1
ATOM 769 C CA . GLU A 1 98 ? 16.993 8.015 -31.742 1.00 95.88 98 GLU A CA 1
ATOM 770 C C . GLU A 1 98 ? 17.466 6.878 -32.672 1.00 95.88 98 GLU A C 1
ATOM 772 O O . GLU A 1 98 ? 18.258 7.119 -33.588 1.00 95.88 98 GLU A O 1
ATOM 777 N N . ALA A 1 99 ? 16.912 5.668 -32.521 1.00 95.31 99 ALA A N 1
ATOM 778 C CA . ALA A 1 99 ? 17.197 4.534 -33.404 1.00 95.31 99 ALA A CA 1
ATOM 779 C C . ALA A 1 99 ? 16.787 4.807 -34.863 1.00 95.31 99 ALA A C 1
ATOM 781 O O . ALA A 1 99 ? 17.551 4.520 -35.784 1.00 95.31 99 ALA A O 1
ATOM 782 N N . ALA A 1 100 ? 15.620 5.417 -35.090 1.00 96.06 100 ALA A N 1
ATOM 783 C CA . ALA A 1 100 ? 15.189 5.824 -36.427 1.00 96.06 100 ALA A CA 1
ATOM 784 C C . ALA A 1 100 ? 16.132 6.878 -37.038 1.00 96.06 100 ALA A C 1
ATOM 786 O O . ALA A 1 100 ? 16.386 6.864 -38.244 1.00 96.06 100 ALA A O 1
ATOM 787 N N . GLY A 1 101 ? 16.710 7.756 -36.211 1.00 96.50 101 GLY A N 1
ATOM 788 C CA . GLY A 1 101 ? 17.753 8.694 -36.623 1.00 96.50 101 GLY A CA 1
ATOM 789 C C . GLY A 1 101 ? 19.040 8.009 -37.101 1.00 96.50 101 GLY A C 1
ATOM 790 O O . GLY A 1 101 ? 19.673 8.491 -38.045 1.00 96.50 101 GLY A O 1
ATOM 791 N N . VAL A 1 102 ? 19.422 6.876 -36.497 1.00 96.00 102 VAL A N 1
ATOM 792 C CA . VAL A 1 102 ? 20.540 6.034 -36.969 1.00 96.00 102 VAL A CA 1
ATOM 793 C C . VAL A 1 102 ? 20.207 5.414 -38.324 1.00 96.00 102 VAL A C 1
ATOM 795 O O . VAL A 1 102 ? 21.004 5.540 -39.253 1.00 96.00 102 VAL A O 1
ATOM 798 N N . SER A 1 103 ? 19.014 4.833 -38.481 1.00 92.94 103 SER A N 1
ATOM 799 C CA . SER A 1 103 ? 18.573 4.272 -39.767 1.00 92.94 103 SER A CA 1
ATOM 800 C C . SER A 1 103 ? 18.550 5.328 -40.878 1.00 92.94 103 SER A C 1
ATOM 802 O O . SER A 1 103 ? 19.052 5.091 -41.972 1.00 92.94 103 SER A O 1
ATOM 804 N N . GLY A 1 104 ? 18.083 6.545 -40.584 1.00 96.06 104 GLY A N 1
ATOM 805 C CA . GLY A 1 104 ? 18.133 7.653 -41.542 1.00 96.06 104 GLY A CA 1
ATOM 806 C C . GLY A 1 104 ? 19.559 8.090 -41.908 1.00 96.06 104 GLY A C 1
ATOM 807 O O . GLY A 1 104 ? 19.799 8.528 -43.033 1.00 96.06 104 GLY A O 1
ATOM 808 N N . ARG A 1 105 ? 20.533 7.971 -40.992 1.00 96.19 105 ARG A N 1
ATOM 809 C CA . ARG A 1 105 ? 21.958 8.183 -41.312 1.00 96.19 105 ARG A CA 1
ATOM 810 C C . ARG A 1 105 ? 22.513 7.068 -42.195 1.00 96.19 105 ARG A C 1
ATOM 812 O O . ARG A 1 105 ? 23.248 7.382 -43.126 1.00 96.19 105 ARG A O 1
ATOM 819 N N . GLN A 1 106 ? 22.129 5.812 -41.954 1.00 94.19 106 GLN A N 1
ATOM 820 C CA . GLN A 1 106 ? 22.515 4.680 -42.806 1.00 94.19 106 GLN A CA 1
ATOM 821 C C . GLN A 1 106 ? 22.025 4.876 -44.250 1.00 94.19 106 GLN A C 1
ATOM 823 O O . GLN A 1 106 ? 22.819 4.734 -45.176 1.00 94.19 106 GLN A O 1
ATOM 828 N N . GLU A 1 107 ? 20.769 5.290 -44.450 1.00 95.56 107 GLU A N 1
ATOM 829 C CA . GLU A 1 107 ? 20.219 5.571 -45.789 1.00 95.56 107 GLU A CA 1
ATOM 830 C C . GLU A 1 107 ? 20.978 6.696 -46.515 1.00 95.56 107 GLU A C 1
ATOM 832 O O . GLU A 1 107 ? 21.288 6.589 -47.705 1.00 95.56 107 GLU A O 1
ATOM 837 N N . ARG A 1 108 ? 21.320 7.780 -45.803 1.00 96.56 108 ARG A N 1
ATOM 838 C CA . ARG A 1 108 ? 22.112 8.887 -46.372 1.00 96.56 108 ARG A CA 1
ATOM 839 C C . ARG A 1 108 ? 23.521 8.441 -46.748 1.00 96.56 108 ARG A C 1
ATOM 841 O O . ARG A 1 108 ? 24.006 8.835 -47.803 1.00 96.56 108 ARG A O 1
ATOM 848 N N . LEU A 1 109 ? 24.157 7.632 -45.901 1.00 96.06 109 LEU A N 1
ATOM 849 C CA . LEU A 1 109 ? 25.483 7.073 -46.158 1.00 96.06 109 LEU A CA 1
ATOM 850 C C . LEU A 1 109 ? 25.474 6.184 -47.410 1.00 96.06 109 LEU A C 1
ATOM 852 O O . LEU A 1 109 ? 26.371 6.283 -48.244 1.00 96.06 109 LEU A O 1
ATOM 856 N N . GLU A 1 110 ? 24.450 5.341 -47.558 1.00 95.06 110 GLU A N 1
ATOM 857 C CA . GLU A 1 110 ? 24.279 4.469 -48.722 1.00 95.06 110 GLU A CA 1
ATOM 858 C C . GLU A 1 110 ? 24.055 5.281 -50.002 1.00 95.06 110 GLU A C 1
ATOM 860 O O . GLU A 1 110 ? 24.758 5.073 -50.988 1.00 95.06 110 GLU A O 1
ATOM 865 N N . THR A 1 111 ? 23.195 6.300 -49.945 1.00 96.69 111 THR A N 1
ATOM 866 C CA . THR A 1 111 ? 22.958 7.216 -51.073 1.00 96.69 111 THR A CA 1
ATOM 867 C C . THR A 1 111 ? 24.233 7.964 -51.490 1.00 96.69 111 THR A C 1
ATOM 869 O O . THR A 1 111 ? 24.528 8.066 -52.680 1.00 96.69 111 THR A O 1
ATOM 872 N N . ALA A 1 112 ? 25.015 8.471 -50.529 1.00 95.81 112 ALA A N 1
ATOM 873 C CA . ALA A 1 112 ? 26.267 9.183 -50.804 1.00 95.81 112 ALA A CA 1
ATOM 874 C C . ALA A 1 112 ? 27.330 8.265 -51.435 1.00 95.81 112 ALA A C 1
ATOM 876 O O . ALA A 1 112 ? 28.066 8.681 -52.333 1.00 95.81 112 ALA A O 1
ATOM 877 N N . PHE A 1 113 ? 27.395 7.002 -51.004 1.00 96.38 113 PHE A N 1
ATOM 878 C CA . PHE A 1 113 ? 28.284 6.005 -51.601 1.00 96.38 113 PHE A CA 1
ATOM 879 C C . PHE A 1 113 ? 27.862 5.640 -53.028 1.00 96.38 113 PHE A C 1
ATOM 881 O O . PHE A 1 113 ? 28.704 5.618 -53.926 1.00 96.38 113 PHE A O 1
ATOM 888 N N . GLU A 1 114 ? 26.567 5.416 -53.265 1.00 95.62 114 GLU A N 1
ATOM 889 C CA . GLU A 1 114 ? 26.020 5.144 -54.602 1.00 95.62 114 GLU A CA 1
ATOM 890 C C . GLU A 1 114 ? 26.241 6.312 -55.575 1.00 95.62 114 GLU A C 1
ATOM 892 O O . GLU A 1 114 ? 26.528 6.093 -56.754 1.00 95.62 114 GLU A O 1
ATOM 897 N N . ALA A 1 115 ? 26.167 7.550 -55.081 1.00 95.88 115 ALA A N 1
ATOM 898 C CA . ALA A 1 115 ? 26.478 8.760 -55.841 1.00 95.88 115 ALA A CA 1
ATOM 899 C C . ALA A 1 115 ? 27.990 8.964 -56.086 1.00 95.88 115 ALA A C 1
ATOM 901 O O . ALA A 1 115 ? 28.372 9.840 -56.864 1.00 95.88 115 ALA A O 1
ATOM 902 N N . GLY A 1 116 ? 28.852 8.159 -55.455 1.00 94.38 116 GLY A N 1
ATOM 903 C CA . GLY A 1 116 ? 30.309 8.262 -55.552 1.00 94.38 116 GLY A CA 1
ATOM 904 C C . GLY A 1 116 ? 30.905 9.456 -54.800 1.00 94.38 116 GLY A C 1
ATOM 905 O O . GLY A 1 116 ? 32.032 9.852 -55.094 1.00 94.38 116 GLY A O 1
ATOM 906 N N . GLU A 1 117 ? 30.164 10.045 -53.857 1.00 94.81 117 GLU A N 1
ATOM 907 C CA . GLU A 1 117 ? 30.602 11.203 -53.065 1.00 94.81 117 GLU A CA 1
ATOM 908 C C . GLU A 1 117 ? 31.616 10.822 -51.976 1.00 94.81 117 GLU A C 1
ATOM 910 O O . GLU A 1 117 ? 32.424 11.658 -51.571 1.00 94.81 117 GLU A O 1
ATOM 915 N N . ILE A 1 118 ? 31.600 9.561 -51.532 1.00 95.00 118 ILE A N 1
ATOM 916 C CA . ILE A 1 118 ? 32.487 9.021 -50.494 1.00 95.00 118 ILE A CA 1
ATOM 917 C C . ILE A 1 118 ? 33.235 7.773 -50.975 1.00 95.00 118 ILE A C 1
ATOM 919 O O . ILE A 1 118 ? 32.748 7.002 -51.805 1.00 95.00 118 ILE A O 1
ATOM 923 N N . GLY A 1 119 ? 34.441 7.566 -50.443 1.00 94.94 119 GLY A N 1
ATOM 924 C CA . GLY A 1 119 ? 35.280 6.413 -50.774 1.00 94.94 119 GLY A CA 1
ATOM 925 C C . GLY A 1 119 ? 34.819 5.114 -50.102 1.00 94.94 119 GLY A C 1
ATOM 926 O O . GLY A 1 119 ? 34.154 5.127 -49.070 1.00 94.94 119 GLY A O 1
ATOM 927 N N . GLN A 1 120 ? 35.229 3.964 -50.650 1.00 94.50 120 GLN A N 1
ATOM 928 C CA . GLN A 1 120 ? 34.857 2.644 -50.117 1.00 94.50 120 GLN A CA 1
ATOM 929 C C . GLN A 1 120 ? 35.328 2.416 -48.671 1.00 94.50 120 GLN A C 1
ATOM 931 O O . GLN A 1 120 ? 34.601 1.826 -47.878 1.00 94.50 120 GLN A O 1
ATOM 936 N N . GLU A 1 121 ? 36.537 2.856 -48.325 1.00 94.06 121 GLU A N 1
ATOM 937 C CA . GLU A 1 121 ? 37.088 2.687 -46.974 1.00 94.06 121 GLU A CA 1
ATOM 938 C C . GLU A 1 121 ? 36.302 3.501 -45.936 1.00 94.06 121 GLU A C 1
ATOM 940 O O . GLU A 1 121 ? 35.915 2.967 -44.898 1.00 94.06 121 GLU A O 1
ATOM 945 N N . GLU A 1 122 ? 35.989 4.758 -46.261 1.00 94.06 122 GLU A N 1
ATOM 946 C CA . GLU A 1 122 ? 35.180 5.655 -45.428 1.00 94.06 122 GLU A CA 1
ATOM 947 C C . GLU A 1 122 ? 33.753 5.122 -45.249 1.00 94.06 122 GLU A C 1
ATOM 949 O O . GLU A 1 122 ? 33.253 5.056 -44.127 1.00 94.06 122 GLU A O 1
ATOM 954 N N . TYR A 1 123 ? 33.136 4.637 -46.331 1.00 96.00 123 TYR A N 1
ATOM 955 C CA . TYR A 1 123 ? 31.826 3.989 -46.280 1.00 96.00 123 TYR A CA 1
ATOM 956 C C . TYR A 1 123 ? 31.809 2.782 -45.336 1.00 96.00 123 TYR A C 1
ATOM 958 O O . TYR A 1 123 ? 30.905 2.653 -44.512 1.00 96.00 123 TYR A O 1
ATOM 966 N N . LEU A 1 124 ? 32.797 1.887 -45.437 1.00 95.88 124 LEU A N 1
ATOM 967 C CA . LEU A 1 124 ? 32.852 0.687 -44.598 1.00 95.88 124 LEU A CA 1
ATOM 968 C C . LEU A 1 124 ? 33.073 1.027 -43.120 1.00 95.88 124 LEU A C 1
ATOM 970 O O . LEU A 1 124 ? 32.449 0.399 -42.263 1.00 95.88 124 LEU A O 1
ATOM 974 N N . ALA A 1 125 ? 33.925 2.013 -42.827 1.00 96.44 125 ALA A N 1
ATOM 975 C CA . ALA A 1 125 ? 34.173 2.470 -41.464 1.00 96.44 125 ALA A CA 1
ATOM 976 C C . ALA A 1 125 ? 32.914 3.089 -40.832 1.00 96.44 125 ALA A C 1
ATOM 978 O O . ALA A 1 125 ? 32.528 2.699 -39.730 1.00 96.44 125 ALA A O 1
ATOM 979 N N . GLU A 1 126 ? 32.229 3.988 -41.545 1.00 95.81 126 GLU A N 1
ATOM 980 C CA . GLU A 1 126 ? 31.020 4.645 -41.032 1.00 95.81 126 GLU A CA 1
ATOM 981 C C . GLU A 1 126 ? 29.824 3.684 -40.967 1.00 95.81 126 GLU A C 1
ATOM 983 O O . GLU A 1 126 ? 29.033 3.715 -40.028 1.00 95.81 126 GLU A O 1
ATOM 988 N N . LYS A 1 127 ? 29.709 2.741 -41.908 1.00 96.38 127 LYS A N 1
ATOM 989 C CA . LYS A 1 127 ? 28.677 1.697 -41.838 1.00 96.38 127 LYS A CA 1
ATOM 990 C C . LYS A 1 127 ? 28.861 0.803 -40.612 1.00 96.38 127 LYS A C 1
ATOM 992 O O . LYS A 1 127 ? 27.872 0.420 -39.988 1.00 96.38 127 LYS A O 1
ATOM 997 N N . ALA A 1 128 ? 30.107 0.474 -40.265 1.00 96.38 128 ALA A N 1
ATOM 998 C CA . ALA A 1 128 ? 30.410 -0.275 -39.051 1.00 96.38 128 ALA A CA 1
ATOM 999 C C . ALA A 1 128 ? 30.051 0.531 -37.791 1.00 96.38 128 ALA A C 1
ATOM 1001 O O . ALA A 1 128 ? 29.385 -0.015 -36.913 1.00 96.38 128 ALA A O 1
ATOM 1002 N N . SER A 1 129 ? 30.397 1.825 -37.736 1.00 95.94 129 SER A N 1
ATOM 1003 C CA . SER A 1 129 ? 30.070 2.695 -36.593 1.00 95.94 129 SER A CA 1
ATOM 1004 C C . SER A 1 129 ? 28.553 2.813 -36.376 1.00 95.94 129 SER A C 1
ATOM 1006 O O . SER A 1 129 ? 28.063 2.605 -35.265 1.00 95.94 129 SER A O 1
ATOM 1008 N N . LEU A 1 130 ? 27.787 3.035 -37.450 1.00 96.31 130 LEU A N 1
ATOM 1009 C CA . LEU A 1 130 ? 26.325 3.115 -37.398 1.00 96.31 130 LEU A CA 1
ATOM 1010 C C . LEU A 1 130 ? 25.692 1.774 -37.017 1.00 96.31 130 LEU A C 1
ATOM 1012 O O . LEU A 1 130 ? 24.689 1.748 -36.308 1.00 96.31 130 LEU A O 1
ATOM 1016 N N . SER A 1 131 ? 26.266 0.654 -37.468 1.00 95.19 131 SER A N 1
ATOM 1017 C CA . SER A 1 131 ? 25.804 -0.677 -37.066 1.00 95.19 131 SER A CA 1
ATOM 1018 C C . SER A 1 131 ? 26.029 -0.931 -35.574 1.00 95.19 131 SER A C 1
ATOM 1020 O O . SER A 1 131 ? 25.163 -1.521 -34.930 1.00 95.19 131 SER A O 1
ATOM 1022 N N . GLU A 1 132 ? 27.167 -0.514 -35.012 1.00 96.25 132 GLU A N 1
ATOM 1023 C CA . GLU A 1 132 ? 27.411 -0.598 -33.567 1.00 96.25 132 GLU A CA 1
ATOM 1024 C C . GLU A 1 132 ? 26.412 0.278 -32.799 1.00 96.25 132 GLU A C 1
ATOM 1026 O O . GLU A 1 132 ? 25.776 -0.188 -31.851 1.00 96.25 132 GLU A O 1
ATOM 1031 N N . GLU A 1 133 ? 26.183 1.510 -33.255 1.00 96.31 133 GLU A N 1
ATOM 1032 C CA . GLU A 1 133 ? 25.202 2.418 -32.655 1.00 96.31 133 GLU A CA 1
ATOM 1033 C C . GLU A 1 133 ? 23.778 1.825 -32.664 1.00 96.31 133 GLU A C 1
ATOM 1035 O O . GLU A 1 133 ? 23.079 1.849 -31.646 1.00 96.31 133 GLU A O 1
ATOM 1040 N N . GLU A 1 134 ? 23.363 1.202 -33.771 1.00 94.19 134 GLU A N 1
ATOM 1041 C CA . GLU A 1 134 ? 22.068 0.524 -33.884 1.00 94.19 134 GLU A CA 1
ATOM 1042 C C . GLU A 1 134 ? 21.932 -0.631 -32.877 1.00 94.19 134 GLU A C 1
ATOM 1044 O O . GLU A 1 134 ? 20.878 -0.793 -32.253 1.00 94.19 134 GLU A O 1
ATOM 1049 N N . THR A 1 135 ? 22.996 -1.421 -32.673 1.00 95.69 135 THR A N 1
ATOM 1050 C CA . THR A 1 135 ? 22.976 -2.499 -31.669 1.00 95.69 135 THR A CA 1
ATOM 1051 C C . THR A 1 135 ? 22.797 -1.957 -30.255 1.00 95.69 135 THR A C 1
ATOM 1053 O O . THR A 1 135 ? 21.965 -2.476 -29.512 1.00 95.69 135 THR A O 1
ATOM 1056 N N . VAL A 1 136 ? 23.466 -0.851 -29.914 1.00 96.88 136 VAL A N 1
ATOM 1057 C CA . VAL A 1 136 ? 23.316 -0.191 -28.609 1.00 96.88 136 VAL A CA 1
ATOM 1058 C C . VAL A 1 136 ? 21.873 0.259 -28.384 1.00 96.88 136 VAL A C 1
ATOM 1060 O O . VAL A 1 136 ? 21.320 0.050 -27.301 1.00 96.88 136 VAL A O 1
ATOM 1063 N N . TYR A 1 137 ? 21.235 0.863 -29.388 1.00 96.94 137 TYR A N 1
ATOM 1064 C CA . TYR A 1 137 ? 19.836 1.277 -29.275 1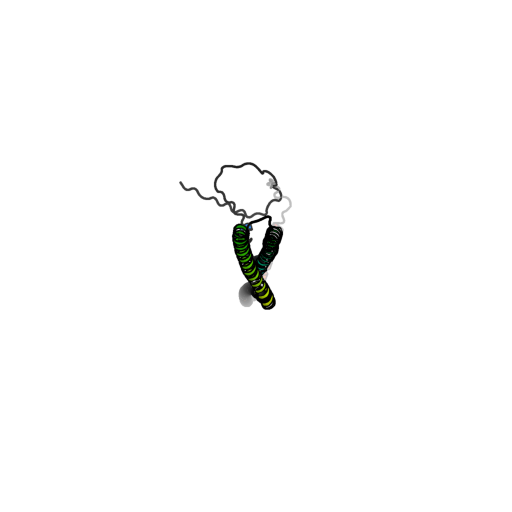.00 96.94 137 TYR A CA 1
ATOM 1065 C C . TYR A 1 137 ? 18.876 0.098 -29.168 1.00 96.94 137 TYR A C 1
ATOM 1067 O O . TYR A 1 137 ? 17.945 0.136 -28.361 1.00 96.94 137 TYR A O 1
ATOM 1075 N N . ARG A 1 138 ? 19.117 -0.970 -29.931 1.00 95.88 138 ARG A N 1
ATOM 1076 C CA . ARG A 1 138 ? 18.332 -2.205 -29.856 1.00 95.88 138 ARG A CA 1
ATOM 1077 C C . ARG A 1 138 ? 18.378 -2.814 -28.457 1.00 95.88 138 ARG A C 1
ATOM 1079 O O . ARG A 1 138 ? 17.325 -3.158 -27.919 1.00 95.88 138 ARG A O 1
ATOM 1086 N N . ASP A 1 139 ? 19.562 -2.887 -27.861 1.00 97.44 139 ASP A N 1
ATOM 1087 C CA . ASP A 1 139 ? 19.754 -3.443 -26.522 1.00 97.44 139 ASP A CA 1
ATOM 1088 C C . ASP A 1 139 ? 19.076 -2.576 -25.454 1.00 97.44 139 ASP A C 1
ATOM 1090 O O . ASP A 1 139 ? 18.326 -3.096 -24.625 1.00 97.44 139 ASP A O 1
ATOM 1094 N N . LYS A 1 140 ? 19.233 -1.246 -25.526 1.00 97.88 140 LYS A N 1
ATOM 1095 C CA . LYS A 1 140 ? 18.535 -0.302 -24.631 1.00 97.88 140 LYS A CA 1
ATOM 1096 C C . LYS A 1 140 ? 17.014 -0.426 -24.734 1.00 97.88 140 LYS A C 1
ATOM 1098 O O . LYS A 1 140 ? 16.332 -0.461 -23.711 1.00 97.88 140 LYS A O 1
ATOM 1103 N N . MET A 1 141 ? 16.472 -0.521 -25.950 1.00 97.62 141 MET A N 1
ATOM 1104 C CA . MET A 1 141 ? 15.033 -0.707 -26.166 1.00 97.62 141 MET A CA 1
ATOM 1105 C C . MET A 1 141 ? 14.538 -2.046 -25.615 1.00 97.62 141 MET A C 1
ATOM 1107 O O . MET A 1 141 ? 13.440 -2.103 -25.060 1.00 97.62 141 MET A O 1
ATOM 1111 N N . ALA A 1 142 ? 15.316 -3.121 -25.763 1.00 97.88 142 ALA A N 1
ATOM 1112 C CA . ALA A 1 142 ? 14.969 -4.435 -25.229 1.00 97.88 142 ALA A CA 1
ATOM 1113 C C . ALA A 1 142 ? 14.987 -4.443 -23.693 1.00 97.88 142 ALA A C 1
ATOM 1115 O O . ALA A 1 142 ? 14.050 -4.946 -23.068 1.00 97.88 142 ALA A O 1
ATOM 1116 N N . GLU A 1 143 ? 16.007 -3.835 -23.080 1.00 98.12 143 GLU A N 1
ATOM 1117 C CA . GLU A 1 143 ? 16.102 -3.674 -21.628 1.00 98.12 143 GLU A CA 1
ATOM 1118 C C . GLU A 1 143 ? 14.912 -2.870 -21.087 1.00 98.12 143 GLU A C 1
ATOM 1120 O O . GLU A 1 143 ? 14.228 -3.304 -20.156 1.00 98.12 143 GLU A O 1
ATOM 1125 N N . ASN A 1 144 ? 14.625 -1.722 -21.701 1.00 98.12 144 ASN A N 1
ATOM 1126 C CA . ASN A 1 144 ? 13.537 -0.851 -21.279 1.00 98.12 144 ASN A CA 1
ATOM 1127 C C . ASN A 1 144 ? 12.160 -1.511 -21.477 1.00 98.12 144 ASN A C 1
ATOM 1129 O O . ASN A 1 144 ? 11.309 -1.468 -20.589 1.00 98.12 144 ASN A O 1
ATOM 1133 N N . GLN A 1 145 ? 11.965 -2.246 -22.576 1.00 97.56 145 GLN A N 1
ATOM 1134 C CA . GLN A 1 145 ? 10.772 -3.072 -22.774 1.00 97.56 145 GLN A CA 1
ATOM 1135 C C . GLN A 1 145 ? 10.625 -4.135 -21.673 1.00 97.56 145 GLN A C 1
ATOM 1137 O O . GLN A 1 145 ? 9.517 -4.370 -21.183 1.00 97.56 145 GLN A O 1
ATOM 1142 N N . GLY A 1 146 ? 11.732 -4.751 -21.250 1.00 98.00 146 GLY A N 1
ATOM 1143 C CA . GLY A 1 146 ? 11.765 -5.671 -20.114 1.00 98.00 146 GLY A CA 1
ATOM 1144 C C . GLY A 1 146 ? 11.305 -5.008 -18.814 1.00 98.00 146 GLY A C 1
ATOM 1145 O O . GLY A 1 146 ? 10.456 -5.565 -18.113 1.00 98.00 146 GLY A O 1
ATOM 1146 N N . LYS A 1 147 ? 11.783 -3.788 -18.530 1.00 97.94 147 LYS A N 1
ATOM 1147 C CA . LYS A 1 147 ? 11.347 -2.983 -17.370 1.00 97.94 147 LYS A CA 1
ATOM 1148 C C . LYS A 1 147 ? 9.849 -2.671 -17.428 1.00 97.94 147 LYS A C 1
ATOM 1150 O O . LYS A 1 147 ? 9.139 -2.944 -16.462 1.00 97.94 147 LYS A O 1
ATOM 1155 N N . ILE A 1 148 ? 9.339 -2.222 -18.579 1.00 97.88 148 ILE A N 1
ATOM 1156 C CA . ILE A 1 148 ? 7.902 -1.972 -18.813 1.00 97.88 148 ILE A CA 1
ATOM 1157 C C . ILE A 1 148 ? 7.068 -3.231 -18.542 1.00 97.88 148 ILE A C 1
ATOM 1159 O O . ILE A 1 148 ? 5.991 -3.164 -17.938 1.00 97.88 148 ILE A O 1
ATOM 1163 N N . MET A 1 149 ? 7.529 -4.395 -19.002 1.00 97.38 149 MET A N 1
ATOM 1164 C CA . MET A 1 149 ? 6.837 -5.665 -18.774 1.00 97.38 149 MET A CA 1
ATOM 1165 C C . MET A 1 149 ? 6.835 -6.060 -17.295 1.00 97.38 149 MET A C 1
ATOM 1167 O O . MET A 1 149 ? 5.791 -6.491 -16.793 1.00 97.38 149 MET A O 1
ATOM 1171 N N . GLY A 1 150 ? 7.968 -5.893 -16.608 1.00 97.06 150 GLY A N 1
ATOM 1172 C CA . GLY A 1 150 ? 8.108 -6.149 -15.175 1.00 97.06 150 GLY A CA 1
ATOM 1173 C C . GLY A 1 150 ? 7.175 -5.273 -14.341 1.00 97.06 150 GLY A C 1
ATOM 1174 O O . GLY A 1 150 ? 6.374 -5.793 -13.565 1.00 97.06 150 GLY A O 1
ATOM 1175 N N . GLU A 1 151 ? 7.187 -3.963 -14.581 1.00 96.50 151 GLU A N 1
ATOM 1176 C CA . GLU A 1 151 ? 6.335 -2.995 -13.880 1.00 96.50 151 GLU A CA 1
ATOM 1177 C C . GLU A 1 151 ? 4.839 -3.301 -14.094 1.00 96.50 151 GLU A C 1
ATOM 1179 O O . GLU A 1 151 ? 4.054 -3.398 -13.148 1.00 96.50 151 GLU A O 1
ATOM 1184 N N . ASN A 1 152 ? 4.432 -3.587 -15.338 1.00 96.19 152 ASN A N 1
ATOM 1185 C CA . ASN A 1 152 ? 3.061 -4.007 -15.644 1.00 96.19 152 ASN A CA 1
ATOM 1186 C C . ASN A 1 152 ? 2.668 -5.328 -14.965 1.00 96.19 152 ASN A C 1
ATOM 1188 O O . ASN A 1 152 ? 1.492 -5.539 -14.647 1.00 96.19 152 ASN A O 1
ATOM 1192 N N . ALA A 1 153 ? 3.604 -6.263 -14.796 1.00 96.38 153 ALA A N 1
ATOM 1193 C CA . ALA A 1 153 ? 3.348 -7.503 -14.071 1.00 96.38 153 ALA A CA 1
ATOM 1194 C C . ALA A 1 153 ? 3.118 -7.225 -12.580 1.00 96.38 153 ALA A C 1
ATOM 1196 O O . ALA A 1 153 ? 2.114 -7.702 -12.046 1.00 96.38 153 ALA A O 1
ATOM 1197 N N . SER A 1 154 ? 3.957 -6.393 -11.957 1.00 95.12 154 SER A N 1
ATOM 1198 C CA . SER A 1 154 ? 3.808 -5.957 -10.562 1.00 95.12 154 SER A CA 1
ATOM 1199 C C . SER A 1 154 ? 2.463 -5.269 -10.323 1.00 95.12 154 SER A C 1
ATOM 1201 O O . SER A 1 154 ? 1.688 -5.717 -9.478 1.00 95.12 154 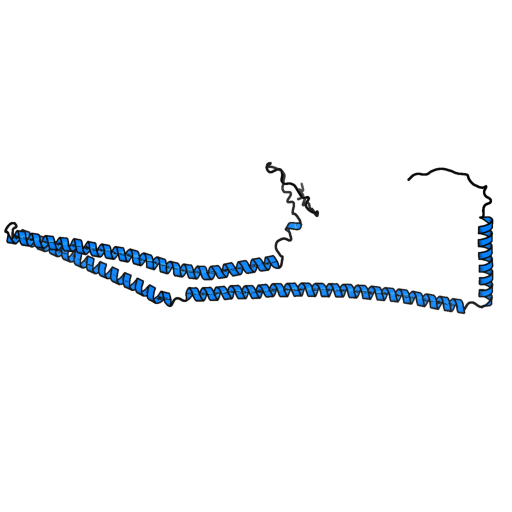SER A O 1
ATOM 1203 N N . ILE A 1 155 ? 2.104 -4.273 -11.144 1.00 95.31 155 ILE A N 1
ATOM 1204 C CA . ILE A 1 155 ? 0.817 -3.561 -11.040 1.00 95.31 155 ILE A CA 1
ATOM 1205 C C . ILE A 1 155 ? -0.368 -4.529 -11.170 1.00 95.31 155 ILE A C 1
ATOM 1207 O O . ILE A 1 155 ? -1.347 -4.434 -10.424 1.00 95.31 155 ILE A O 1
ATOM 1211 N N . ARG A 1 156 ? -0.316 -5.468 -12.125 1.00 95.31 156 ARG A N 1
ATOM 1212 C CA . ARG A 1 156 ? -1.380 -6.473 -12.302 1.00 95.31 156 ARG A CA 1
ATOM 1213 C C . ARG A 1 156 ? -1.454 -7.443 -11.126 1.00 95.31 156 ARG A C 1
ATOM 1215 O O . ARG A 1 156 ? -2.562 -7.812 -10.741 1.00 95.31 156 ARG A O 1
ATOM 1222 N N . GLY A 1 157 ? -0.311 -7.837 -10.566 1.00 94.88 157 GLY A N 1
ATOM 1223 C CA . GLY A 1 157 ? -0.223 -8.656 -9.359 1.00 94.88 157 GLY A CA 1
ATOM 1224 C C . GLY A 1 157 ? -0.934 -7.983 -8.190 1.00 94.88 157 GLY A C 1
ATOM 1225 O O . GLY A 1 157 ? -1.893 -8.540 -7.658 1.00 94.88 157 GLY A O 1
ATOM 1226 N N . THR A 1 158 ? -0.567 -6.737 -7.886 1.00 93.00 158 THR A N 1
ATOM 1227 C CA . THR A 1 158 ? -1.201 -5.941 -6.826 1.00 93.00 158 THR A CA 1
ATOM 1228 C C . THR A 1 158 ? -2.708 -5.797 -7.045 1.00 93.00 158 THR A C 1
ATOM 1230 O O . THR A 1 158 ? -3.499 -6.081 -6.146 1.00 93.00 158 THR A O 1
ATOM 1233 N N . LYS A 1 159 ? -3.144 -5.463 -8.269 1.00 91.69 159 LYS A N 1
ATOM 1234 C CA . LYS A 1 159 ? -4.577 -5.361 -8.608 1.00 91.69 159 LYS A CA 1
ATOM 1235 C C . LYS A 1 159 ? -5.352 -6.668 -8.428 1.00 91.69 159 LYS A C 1
ATOM 1237 O O . LYS A 1 159 ? -6.551 -6.618 -8.171 1.00 91.69 159 LYS A O 1
ATOM 1242 N N . ARG A 1 160 ? -4.707 -7.826 -8.588 1.00 92.75 160 ARG A N 1
ATOM 1243 C CA . ARG A 1 160 ? -5.342 -9.138 -8.400 1.00 92.75 160 ARG A CA 1
ATOM 1244 C C . ARG A 1 160 ? -5.474 -9.509 -6.924 1.00 92.75 160 ARG A C 1
ATOM 1246 O O . ARG A 1 160 ? -6.438 -10.186 -6.569 1.00 92.75 160 ARG A O 1
ATOM 1253 N N . GLU A 1 161 ? -4.524 -9.104 -6.087 1.00 90.12 161 GLU A N 1
ATOM 1254 C CA . GLU A 1 161 ? -4.554 -9.398 -4.650 1.00 90.12 161 GLU A CA 1
ATOM 1255 C C . GLU A 1 161 ? -5.447 -8.426 -3.867 1.00 90.12 161 GLU A C 1
ATOM 1257 O O . GLU A 1 161 ? -6.115 -8.852 -2.928 1.00 90.12 161 GLU A O 1
ATOM 1262 N N . LEU A 1 162 ? -5.556 -7.161 -4.294 1.00 87.94 162 LEU A N 1
ATOM 1263 C CA . LEU A 1 162 ? -6.364 -6.132 -3.622 1.00 87.94 162 LEU A CA 1
ATOM 1264 C C . LEU A 1 162 ? -7.813 -6.563 -3.292 1.00 87.94 162 LEU A C 1
ATOM 1266 O O . LEU A 1 162 ? -8.232 -6.372 -2.154 1.00 87.94 162 LEU A O 1
ATOM 1270 N N . PRO A 1 163 ? -8.592 -7.183 -4.204 1.00 87.44 163 PRO A N 1
ATOM 1271 C CA . PRO A 1 163 ? -9.950 -7.641 -3.886 1.00 87.44 163 PRO A CA 1
ATOM 1272 C C . PRO A 1 163 ? -10.009 -8.789 -2.870 1.00 87.44 163 PRO A C 1
ATOM 1274 O O . PRO A 1 163 ? -11.063 -9.038 -2.287 1.00 87.44 163 PRO A O 1
ATOM 1277 N N . LYS A 1 164 ? -8.909 -9.531 -2.693 1.00 90.94 164 LYS A N 1
ATOM 1278 C CA . LYS A 1 164 ? -8.822 -10.633 -1.728 1.00 90.94 164 LYS A CA 1
ATOM 1279 C C . LYS A 1 164 ? -8.445 -10.141 -0.336 1.00 90.94 164 LYS A C 1
ATOM 1281 O O . LYS A 1 164 ? -8.649 -10.879 0.630 1.00 90.94 164 LYS A O 1
ATOM 1286 N N . ASP A 1 165 ? -7.899 -8.931 -0.230 1.00 89.94 165 ASP A N 1
ATOM 1287 C CA . ASP A 1 165 ? -7.552 -8.344 1.049 1.00 89.94 165 ASP A CA 1
ATOM 1288 C C . ASP A 1 165 ? -8.819 -8.014 1.851 1.00 89.94 165 ASP A C 1
ATOM 1290 O O . ASP A 1 165 ? -9.670 -7.219 1.453 1.00 89.94 165 ASP A O 1
ATOM 1294 N N . LYS A 1 166 ? -8.941 -8.666 3.008 1.00 92.38 166 LYS A N 1
ATOM 1295 C CA . LYS A 1 166 ? -10.036 -8.479 3.967 1.00 92.38 166 LYS A CA 1
ATOM 1296 C C . LYS A 1 166 ? -9.579 -7.715 5.211 1.00 92.38 166 LYS A C 1
ATOM 1298 O O . LYS A 1 166 ? -10.311 -7.717 6.196 1.00 92.38 166 LYS A O 1
ATOM 1303 N N . SER A 1 167 ? -8.391 -7.105 5.195 1.00 92.12 167 SER A N 1
ATOM 1304 C CA . SER A 1 167 ? -7.824 -6.317 6.299 1.00 92.12 167 SER A CA 1
ATOM 1305 C C . SER A 1 167 ? -8.831 -5.311 6.855 1.00 92.12 167 SER A C 1
ATOM 1307 O O . SER A 1 167 ? -9.118 -5.337 8.047 1.00 92.12 167 SER A O 1
ATOM 1309 N N . MET A 1 168 ? -9.465 -4.526 5.980 1.00 92.75 168 MET A N 1
ATOM 1310 C CA . MET A 1 168 ? -10.489 -3.552 6.362 1.00 92.75 168 MET A CA 1
ATOM 1311 C C . MET A 1 168 ? -11.707 -4.207 7.010 1.00 92.75 168 MET A C 1
ATOM 1313 O O . MET A 1 168 ? -12.146 -3.760 8.058 1.00 92.75 168 MET A O 1
ATOM 1317 N N . VAL A 1 169 ? -12.245 -5.279 6.421 1.00 94.56 169 VAL A N 1
ATOM 1318 C CA . VAL A 1 169 ? -13.417 -5.980 6.978 1.00 94.56 169 VAL A CA 1
ATOM 1319 C C . VAL A 1 169 ? -13.094 -6.557 8.357 1.00 94.56 169 VAL A C 1
ATOM 1321 O O . VAL A 1 169 ? -13.884 -6.427 9.283 1.00 94.56 169 VAL A O 1
ATOM 1324 N N . LYS A 1 170 ? -11.909 -7.155 8.519 1.00 95.50 170 LYS A N 1
ATOM 1325 C CA . LYS A 1 170 ? -11.444 -7.661 9.815 1.00 95.50 170 LYS A CA 1
ATOM 1326 C C . LYS A 1 170 ? -11.267 -6.536 10.832 1.00 95.50 170 LYS A C 1
ATOM 1328 O O . LYS A 1 170 ? -11.642 -6.719 11.980 1.00 95.50 170 LYS A O 1
ATOM 1333 N N . ALA A 1 171 ? -10.722 -5.396 10.415 1.00 96.12 171 ALA A N 1
ATOM 1334 C CA . ALA A 1 171 ? -10.533 -4.241 11.282 1.00 96.12 171 ALA A CA 1
ATOM 1335 C C . ALA A 1 171 ? -11.867 -3.634 11.737 1.00 96.12 171 ALA A C 1
ATOM 1337 O O . ALA A 1 171 ? -11.991 -3.291 12.906 1.00 96.12 171 ALA A O 1
ATOM 1338 N N . TRP A 1 172 ? -12.870 -3.571 10.853 1.00 93.31 172 TRP A N 1
ATOM 1339 C CA . TRP A 1 172 ? -14.236 -3.175 11.212 1.00 93.31 172 TRP A CA 1
ATOM 1340 C C . TRP A 1 172 ? -14.854 -4.135 12.226 1.00 93.31 172 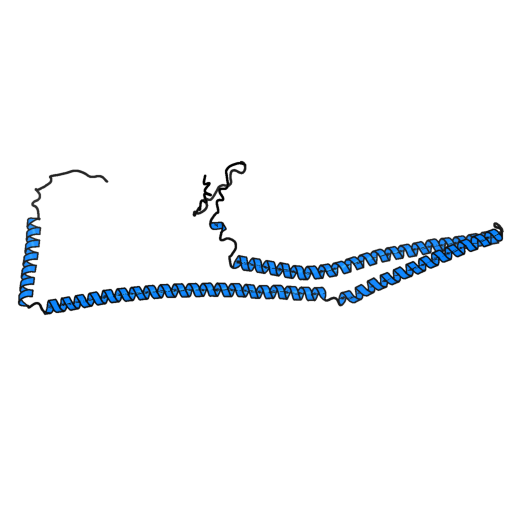TRP A C 1
ATOM 1342 O O . TRP A 1 172 ? -15.281 -3.696 13.285 1.00 93.31 172 TRP A O 1
ATOM 1352 N N . ASN A 1 173 ? -14.795 -5.443 11.970 1.00 97.06 173 ASN A N 1
ATOM 1353 C CA . ASN A 1 173 ? -15.311 -6.430 12.921 1.00 97.06 173 ASN A CA 1
ATOM 1354 C C . ASN A 1 173 ? -14.587 -6.354 14.278 1.00 97.06 173 ASN A C 1
ATOM 1356 O O . ASN A 1 173 ? -15.206 -6.507 15.323 1.00 97.06 173 ASN A O 1
ATOM 1360 N N . GLN A 1 174 ? -13.272 -6.118 14.280 1.00 96.88 174 GLN A N 1
ATOM 1361 C CA . GLN A 1 174 ? -12.505 -5.966 15.516 1.00 96.88 174 GLN A CA 1
ATOM 1362 C C . GLN A 1 174 ? -12.878 -4.681 16.265 1.00 96.88 174 GLN A C 1
ATOM 1364 O O . GLN A 1 174 ? -12.973 -4.694 17.489 1.00 96.88 174 GLN A O 1
ATOM 1369 N N . ALA A 1 175 ? -13.101 -3.585 15.539 1.00 96.88 175 ALA A N 1
ATOM 1370 C CA . ALA A 1 175 ? -13.600 -2.337 16.098 1.00 96.88 175 ALA A CA 1
ATOM 1371 C C . ALA A 1 175 ? -14.986 -2.516 16.735 1.00 96.88 175 ALA A C 1
ATOM 1373 O O . ALA A 1 175 ? -15.207 -2.009 17.834 1.00 96.88 175 ALA A O 1
ATOM 1374 N N . ASP A 1 176 ? -15.873 -3.286 16.101 1.00 96.81 176 ASP A N 1
ATOM 1375 C CA . ASP A 1 176 ? -17.186 -3.619 16.657 1.00 96.81 176 ASP A CA 1
ATOM 1376 C C . ASP A 1 176 ? -17.054 -4.427 17.956 1.00 96.81 176 ASP A C 1
ATOM 1378 O O . ASP A 1 176 ? -17.664 -4.058 18.955 1.00 96.81 176 ASP A O 1
ATOM 1382 N N . ILE A 1 177 ? -16.180 -5.442 17.995 1.00 97.19 177 ILE A N 1
ATOM 1383 C CA . ILE A 1 177 ? -15.906 -6.233 19.211 1.00 97.19 177 ILE A CA 1
ATOM 1384 C C . ILE A 1 177 ? -15.381 -5.349 20.354 1.00 97.19 177 ILE A C 1
ATOM 1386 O O . ILE A 1 177 ? -15.787 -5.516 21.502 1.00 97.19 177 ILE A O 1
ATOM 1390 N N . ILE A 1 178 ? -14.489 -4.395 20.063 1.00 96.38 178 ILE A N 1
ATOM 1391 C CA . ILE A 1 178 ? -13.963 -3.452 21.067 1.00 96.38 178 ILE A CA 1
ATOM 1392 C C . ILE A 1 178 ? -15.093 -2.591 21.645 1.00 96.38 178 ILE A C 1
ATOM 1394 O O . ILE A 1 178 ? -15.157 -2.365 22.855 1.00 96.38 178 ILE A O 1
ATOM 1398 N N . MET A 1 179 ? -15.981 -2.102 20.780 1.00 95.25 179 MET A N 1
ATOM 1399 C CA . MET A 1 179 ? -17.114 -1.274 21.185 1.00 95.25 179 MET A CA 1
ATOM 1400 C C . MET A 1 179 ? -18.160 -2.071 21.972 1.00 95.25 179 MET A C 1
ATOM 1402 O O . MET A 1 179 ? -18.703 -1.542 22.940 1.00 95.25 179 MET A O 1
ATOM 1406 N N . GLU A 1 180 ? -18.418 -3.321 21.585 1.00 96.31 180 GLU A N 1
ATOM 1407 C CA . GLU A 1 180 ? -19.319 -4.243 22.283 1.00 96.31 180 GLU A CA 1
ATOM 1408 C C . GLU A 1 180 ? -18.794 -4.569 23.685 1.00 96.31 180 GLU A C 1
ATOM 1410 O O . GLU A 1 180 ? -19.496 -4.328 24.663 1.00 96.31 180 GLU A O 1
ATOM 1415 N N . ALA A 1 181 ? -17.524 -4.973 23.805 1.00 96.75 181 ALA A N 1
ATOM 1416 C CA . ALA A 1 181 ? -16.895 -5.257 25.097 1.00 96.75 181 ALA A CA 1
ATOM 1417 C C . ALA A 1 181 ? -16.922 -4.042 26.040 1.00 96.75 181 ALA A C 1
ATOM 1419 O O . ALA A 1 181 ? -17.206 -4.164 27.230 1.00 96.75 181 ALA A O 1
ATOM 1420 N N . ALA A 1 182 ? -16.683 -2.839 25.510 1.00 96.12 182 ALA A N 1
ATOM 1421 C CA . ALA A 1 182 ? -16.815 -1.617 26.296 1.00 96.12 182 ALA A CA 1
ATOM 1422 C C . ALA A 1 182 ? -18.269 -1.329 26.707 1.00 96.12 182 ALA A C 1
ATOM 1424 O O . ALA A 1 182 ? -18.500 -0.767 27.776 1.00 96.12 182 ALA A O 1
ATOM 1425 N N . GLY A 1 183 ? -19.246 -1.695 25.873 1.00 93.75 183 GLY A N 1
ATOM 1426 C CA . GLY A 1 183 ? -20.670 -1.622 26.193 1.00 93.75 183 GLY A CA 1
ATOM 1427 C C . GLY A 1 183 ? -21.050 -2.531 27.360 1.00 93.75 183 GLY A C 1
ATOM 1428 O O . GLY A 1 183 ? -21.722 -2.070 28.284 1.00 93.75 183 GLY A O 1
ATOM 1429 N N . ASP A 1 184 ? -20.561 -3.770 27.356 1.00 96.25 184 ASP A N 1
ATOM 1430 C CA . ASP A 1 184 ? -20.768 -4.733 28.443 1.00 96.25 184 ASP A CA 1
ATOM 1431 C C . ASP A 1 184 ? -20.158 -4.241 29.760 1.00 96.25 184 ASP A C 1
ATOM 1433 O O . ASP A 1 184 ? -20.805 -4.291 30.806 1.00 96.25 184 ASP A O 1
ATOM 1437 N N . GLU A 1 185 ? -18.946 -3.684 29.717 1.00 92.56 185 GLU A N 1
ATOM 1438 C CA . GLU A 1 185 ? -18.315 -3.079 30.895 1.00 92.56 185 GLU A CA 1
ATOM 1439 C C . GLU A 1 185 ? -19.096 -1.865 31.414 1.00 92.56 185 GLU A C 1
ATOM 1441 O O . GLU A 1 185 ? -19.276 -1.711 32.621 1.00 92.56 185 GLU A O 1
ATOM 1446 N N . ILE A 1 186 ? -19.607 -1.013 30.519 1.00 93.44 186 ILE A N 1
ATOM 1447 C CA . ILE A 1 186 ? -20.462 0.121 30.896 1.00 93.44 186 ILE A CA 1
ATOM 1448 C C . ILE A 1 186 ? -21.747 -0.360 31.568 1.00 93.44 186 ILE A C 1
ATOM 1450 O O . ILE A 1 186 ? -22.152 0.216 32.576 1.00 93.44 186 ILE A O 1
ATOM 1454 N N . MET A 1 187 ? -22.379 -1.405 31.034 1.00 89.38 187 MET A N 1
ATOM 1455 C CA . MET A 1 187 ? -23.558 -2.005 31.654 1.00 89.38 187 MET A CA 1
ATOM 1456 C C . MET A 1 187 ? -23.218 -2.575 33.036 1.00 89.38 187 MET A C 1
ATOM 1458 O O . MET A 1 187 ? -23.978 -2.369 33.980 1.00 89.38 187 MET A O 1
ATOM 1462 N N . GLY A 1 188 ? -22.057 -3.222 33.171 1.00 93.12 188 GLY A N 1
ATOM 1463 C CA . GLY A 1 188 ? -21.523 -3.692 34.448 1.00 93.12 188 GLY A CA 1
ATOM 1464 C C . GLY A 1 188 ? -21.396 -2.571 35.477 1.00 93.12 188 GLY A C 1
ATOM 1465 O O . GLY A 1 188 ? -21.950 -2.701 36.564 1.00 93.12 188 GLY A O 1
ATOM 1466 N N . MET A 1 189 ? -20.778 -1.443 35.105 1.00 90.75 189 MET A N 1
ATOM 1467 C CA . MET A 1 189 ? -20.642 -0.274 35.987 1.00 90.75 189 MET A CA 1
ATOM 1468 C C . MET A 1 189 ? -22.000 0.278 36.447 1.00 90.75 189 MET A C 1
ATOM 1470 O O . MET A 1 189 ? -22.147 0.672 37.597 1.00 90.75 189 MET A O 1
ATOM 1474 N N . VAL A 1 190 ? -23.008 0.303 35.567 1.00 92.00 190 VAL A N 1
ATOM 1475 C CA . VAL A 1 190 ? -24.363 0.768 35.924 1.00 92.00 190 VAL A CA 1
ATOM 1476 C C . VAL A 1 190 ? -25.058 -0.205 36.877 1.00 92.00 190 VAL A C 1
ATOM 1478 O O . VAL A 1 190 ? -25.729 0.224 37.811 1.00 92.00 190 VAL A O 1
ATOM 1481 N N . VAL A 1 191 ? -24.924 -1.513 36.638 1.00 91.69 191 VAL A N 1
ATOM 1482 C CA . VAL A 1 191 ? -25.511 -2.547 37.504 1.00 91.69 191 VAL A CA 1
ATOM 1483 C C . VAL A 1 191 ? -24.852 -2.555 38.880 1.00 91.69 191 VAL A C 1
ATOM 1485 O O . VAL A 1 191 ? -25.547 -2.767 39.867 1.00 91.69 191 VAL A O 1
ATOM 1488 N N . GLU A 1 192 ? -23.539 -2.351 38.944 1.00 89.25 192 GLU A N 1
ATOM 1489 C CA . GLU A 1 192 ? -22.782 -2.246 40.193 1.00 89.25 192 GLU A CA 1
ATOM 1490 C C . GLU A 1 192 ? -23.240 -1.034 41.008 1.00 89.25 192 GLU A C 1
ATOM 1492 O O . GLU A 1 192 ? -23.725 -1.216 42.117 1.00 89.25 192 GLU A O 1
ATOM 1497 N N . GLU A 1 193 ? -23.269 0.160 40.412 1.00 89.06 193 GLU A N 1
ATOM 1498 C CA . GLU A 1 193 ? -23.740 1.368 41.105 1.00 89.06 193 GLU A CA 1
ATOM 1499 C C . GLU A 1 193 ? -25.201 1.241 41.585 1.00 89.06 193 GLU A C 1
ATOM 1501 O O . GLU A 1 193 ? -25.562 1.698 42.667 1.00 89.06 193 GLU A O 1
ATOM 1506 N N . ALA A 1 194 ? -26.067 0.591 40.797 1.00 86.12 194 ALA A N 1
ATOM 1507 C CA . ALA A 1 194 ? -27.450 0.346 41.201 1.00 86.12 194 ALA A CA 1
ATOM 1508 C C . ALA A 1 194 ? -27.562 -0.640 42.376 1.00 86.12 194 ALA A C 1
ATOM 1510 O O . ALA A 1 194 ? -28.490 -0.523 43.174 1.00 86.12 194 ALA A O 1
ATOM 1511 N N . LYS A 1 195 ? -26.655 -1.621 42.475 1.00 87.19 195 LYS A N 1
ATOM 1512 C CA . LYS A 1 195 ? -26.588 -2.523 43.632 1.00 87.19 195 LYS A CA 1
ATOM 1513 C C . LYS A 1 195 ? -26.101 -1.783 44.864 1.00 87.19 195 LYS A C 1
ATOM 1515 O O . LYS A 1 195 ? -26.758 -1.893 45.889 1.00 87.19 195 LYS A O 1
ATOM 1520 N N . ASP A 1 196 ? -25.038 -0.996 44.731 1.00 86.62 196 ASP A N 1
ATOM 1521 C CA . ASP A 1 196 ? -24.475 -0.223 45.838 1.00 86.62 196 ASP A CA 1
ATOM 1522 C C . ASP A 1 196 ? -25.543 0.700 46.449 1.00 86.62 196 ASP A C 1
ATOM 1524 O O . ASP A 1 196 ? -25.781 0.657 47.651 1.00 86.62 196 ASP A O 1
ATOM 1528 N N . HIS A 1 197 ? -26.309 1.417 45.617 1.00 85.31 197 HIS A N 1
ATOM 1529 C CA . HIS A 1 197 ? -27.408 2.269 46.093 1.00 85.31 197 HIS A CA 1
ATOM 1530 C C . HIS A 1 197 ? -28.552 1.484 46.763 1.00 85.31 197 HIS A C 1
ATOM 1532 O O . HIS A 1 197 ? -29.188 1.964 47.702 1.00 85.31 197 HIS A O 1
ATOM 1538 N N . LEU A 1 198 ? -28.879 0.287 46.265 1.00 80.81 198 LEU A N 1
ATOM 1539 C CA . LEU A 1 198 ? -29.904 -0.564 46.879 1.00 80.81 198 LEU A CA 1
ATOM 1540 C C . LEU A 1 198 ? -29.449 -1.126 48.228 1.00 80.81 198 LEU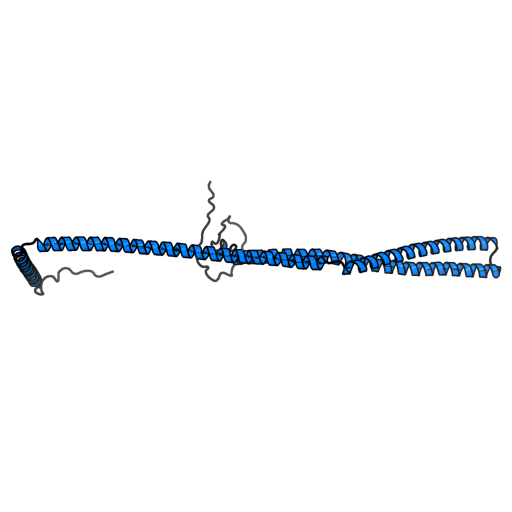 A C 1
ATOM 1542 O O . LEU A 1 198 ? -30.269 -1.243 49.141 1.00 80.81 198 LEU A O 1
ATOM 1546 N N . ASP A 1 199 ? -28.176 -1.495 48.332 1.00 87.00 199 ASP A N 1
ATOM 1547 C CA . ASP A 1 199 ? -27.578 -2.016 49.554 1.00 87.00 199 ASP A CA 1
ATOM 1548 C C . ASP A 1 199 ? -27.484 -0.912 50.620 1.00 87.00 199 ASP A C 1
ATOM 1550 O O . ASP A 1 199 ? -27.904 -1.149 51.754 1.00 87.00 199 ASP A O 1
ATOM 1554 N N . GLU A 1 200 ? -27.074 0.305 50.239 1.00 85.69 200 GLU A N 1
ATOM 1555 C CA . GLU A 1 200 ? -27.101 1.501 51.097 1.00 85.69 200 GLU A CA 1
ATOM 1556 C C . GLU A 1 200 ? -28.524 1.801 51.605 1.00 85.69 200 GLU A C 1
ATOM 1558 O O . GLU A 1 200 ? -28.750 1.869 52.813 1.00 85.69 200 GLU A O 1
ATOM 1563 N N . GLU A 1 201 ? -29.529 1.870 50.719 1.00 82.00 201 GLU A N 1
ATOM 1564 C CA . GLU A 1 201 ? -30.928 2.075 51.137 1.00 82.00 201 GLU A CA 1
ATOM 1565 C C . GLU A 1 201 ? -31.439 0.970 52.078 1.00 82.00 201 GLU A C 1
ATOM 1567 O O . GLU A 1 201 ? -32.284 1.206 52.949 1.00 82.00 201 GLU A O 1
ATOM 1572 N N . ALA A 1 202 ? -31.015 -0.277 51.863 1.00 80.56 202 ALA A N 1
ATOM 1573 C CA . ALA A 1 202 ? -31.419 -1.396 52.704 1.00 80.56 202 ALA A CA 1
ATOM 1574 C C . ALA A 1 202 ? -30.777 -1.317 54.094 1.00 80.56 202 ALA A C 1
ATOM 1576 O O . ALA A 1 202 ? -31.421 -1.706 55.073 1.00 80.56 202 ALA A O 1
ATOM 1577 N N . GLU A 1 203 ? -29.539 -0.838 54.184 1.00 85.50 203 GLU A N 1
ATOM 1578 C CA . GLU A 1 203 ? -28.844 -0.578 55.442 1.00 85.50 203 GLU A CA 1
ATOM 1579 C C . GLU A 1 203 ? -29.515 0.568 56.209 1.00 85.50 203 GLU A C 1
ATOM 1581 O O . GLU A 1 203 ? -29.945 0.351 57.342 1.00 85.50 203 GLU A O 1
ATOM 1586 N N . GLU A 1 204 ? -29.786 1.703 55.558 1.00 84.00 204 GLU A N 1
ATOM 1587 C CA . GLU A 1 204 ? -30.510 2.832 56.166 1.00 84.00 204 GLU A CA 1
ATOM 1588 C C . GLU A 1 204 ? -31.896 2.423 56.693 1.00 84.00 204 GLU A C 1
ATOM 1590 O O . GLU A 1 204 ? -32.280 2.757 57.816 1.00 84.00 204 GLU A O 1
ATOM 1595 N N . ARG A 1 205 ? -32.665 1.643 55.916 1.00 74.75 205 ARG A N 1
ATOM 1596 C CA . ARG A 1 205 ? -33.974 1.133 56.368 1.00 74.75 205 ARG A CA 1
ATOM 1597 C C . ARG A 1 205 ? -33.852 0.185 57.560 1.00 74.75 205 ARG A C 1
ATOM 1599 O O . ARG A 1 205 ? -34.775 0.124 58.373 1.00 74.75 205 ARG A O 1
ATOM 1606 N N . ARG A 1 206 ? -32.768 -0.594 57.656 1.00 76.31 206 ARG A N 1
ATOM 1607 C CA . ARG A 1 206 ? -32.522 -1.477 58.809 1.00 76.31 206 ARG A CA 1
ATOM 1608 C C . ARG A 1 206 ? -32.186 -0.670 60.051 1.00 76.31 206 ARG A C 1
ATOM 1610 O O . ARG A 1 206 ? -32.729 -0.998 61.101 1.00 76.31 206 ARG A O 1
ATOM 1617 N N . GLU A 1 207 ? -31.357 0.361 59.928 1.00 83.56 207 GLU A N 1
ATOM 1618 C CA . GLU A 1 207 ? -31.036 1.271 61.032 1.00 83.56 207 GLU A CA 1
ATOM 1619 C C . GLU A 1 207 ? -32.300 1.973 61.543 1.00 83.56 207 GLU A C 1
ATOM 1621 O O . GLU A 1 207 ? -32.623 1.863 62.722 1.00 83.56 207 GLU A O 1
ATOM 1626 N N . GLN A 1 208 ? -33.109 2.555 60.648 1.00 80.06 208 GLN A N 1
ATOM 1627 C CA . GLN A 1 208 ? -34.391 3.177 61.016 1.00 80.06 208 GLN A CA 1
ATOM 1628 C C . GLN A 1 208 ? -35.351 2.188 61.695 1.00 80.06 208 GLN A C 1
ATOM 1630 O O . GLN A 1 208 ? -36.047 2.528 62.649 1.00 80.06 208 GLN A O 1
ATOM 1635 N N . ALA A 1 209 ? -35.412 0.943 61.213 1.00 74.06 209 ALA A N 1
ATOM 1636 C CA . ALA A 1 209 ? -36.251 -0.083 61.824 1.00 74.06 209 ALA A CA 1
ATOM 1637 C C . ALA A 1 209 ? -35.749 -0.512 63.214 1.00 74.06 209 ALA A C 1
ATOM 1639 O O . ALA A 1 209 ? -36.571 -0.855 64.065 1.00 74.06 209 ALA A O 1
ATOM 1640 N N . GLN A 1 210 ? -34.431 -0.514 63.442 1.00 77.31 210 GLN A N 1
ATOM 1641 C CA . GLN A 1 210 ? -33.835 -0.783 64.752 1.00 77.31 210 GLN A CA 1
ATOM 1642 C C . GLN A 1 210 ? -34.125 0.354 65.729 1.00 77.31 210 GLN A C 1
ATOM 1644 O O . GLN A 1 210 ? -34.613 0.078 66.817 1.00 77.31 210 GLN A O 1
ATOM 1649 N N . GLU A 1 211 ? -33.953 1.606 65.309 1.00 84.75 211 GLU A N 1
ATOM 1650 C CA . GLU A 1 211 ? -34.239 2.785 66.135 1.00 84.75 211 GLU A CA 1
ATOM 1651 C C . GLU A 1 211 ? -35.719 2.829 66.562 1.00 84.75 211 GLU A C 1
ATOM 1653 O O . GLU A 1 211 ? -36.031 2.949 67.743 1.00 84.75 211 GLU A O 1
ATOM 1658 N N . ILE A 1 212 ? -36.653 2.577 65.632 1.00 78.19 212 ILE A N 1
ATOM 1659 C CA . ILE A 1 212 ? -38.092 2.480 65.950 1.00 78.19 212 ILE A CA 1
ATOM 1660 C C . ILE A 1 212 ? -38.385 1.327 66.923 1.00 78.19 212 ILE A C 1
ATOM 1662 O O . ILE A 1 212 ? -39.307 1.416 67.739 1.00 78.19 212 ILE A O 1
ATOM 1666 N N . LYS A 1 213 ? -37.666 0.206 66.802 1.00 78.00 213 LYS A N 1
ATOM 1667 C CA . LYS A 1 213 ? -37.840 -0.950 67.688 1.00 78.00 213 LYS A CA 1
ATOM 1668 C C . LYS A 1 213 ? -37.336 -0.634 69.096 1.00 78.00 213 LYS A C 1
ATOM 1670 O O . LYS A 1 213 ? -38.043 -0.955 70.045 1.00 78.00 213 LYS A O 1
ATOM 1675 N N . GLU A 1 214 ? -36.183 0.016 69.220 1.00 81.00 214 GLU A N 1
ATOM 1676 C CA . GLU A 1 214 ? -35.624 0.462 70.501 1.00 81.00 214 GLU A CA 1
ATOM 1677 C C . GLU A 1 214 ? -36.531 1.498 71.182 1.00 81.00 214 GLU A C 1
ATOM 1679 O O . GLU A 1 214 ? -36.895 1.309 72.340 1.00 81.00 214 GLU A O 1
ATOM 1684 N N . GLU A 1 215 ? -37.014 2.517 70.460 1.00 78.06 215 GLU A N 1
ATOM 1685 C CA . GLU A 1 215 ? -37.948 3.509 71.022 1.00 78.06 215 GLU A CA 1
ATOM 1686 C C . GLU A 1 215 ? -39.253 2.875 71.529 1.00 78.06 215 GLU A C 1
ATOM 1688 O O . GLU A 1 215 ? -39.811 3.297 72.545 1.00 78.06 215 GLU A O 1
ATOM 1693 N N . ARG A 1 216 ? -39.774 1.862 70.823 1.00 73.94 216 ARG A N 1
ATOM 1694 C CA . ARG A 1 216 ? -40.965 1.122 71.271 1.00 73.94 216 ARG A CA 1
ATOM 1695 C C . ARG A 1 216 ? -40.695 0.315 72.534 1.00 73.94 216 ARG A C 1
ATOM 1697 O O . ARG A 1 216 ? -41.544 0.328 73.418 1.00 73.94 216 ARG A O 1
ATOM 1704 N N . GLU A 1 217 ? -39.547 -0.352 72.621 1.00 79.19 217 GLU A N 1
ATOM 1705 C CA . GLU A 1 217 ? -39.145 -1.095 73.822 1.00 79.19 217 GLU A CA 1
ATOM 1706 C C . GLU A 1 217 ? -38.969 -0.150 75.022 1.00 79.19 217 GLU A C 1
ATOM 1708 O O . GLU A 1 217 ? -39.474 -0.443 76.105 1.00 79.19 217 GLU A O 1
ATOM 1713 N N . GLU A 1 218 ? -38.370 1.032 74.834 1.00 75.31 218 GLU A N 1
ATOM 1714 C CA . GLU A 1 218 ? -38.286 2.053 75.889 1.00 75.31 218 GLU A CA 1
ATOM 1715 C C . GLU A 1 218 ? -39.671 2.566 76.321 1.00 75.31 218 GLU A C 1
ATOM 1717 O O . GLU A 1 218 ? -39.938 2.729 77.516 1.00 75.31 218 GLU A O 1
ATOM 1722 N N . GLN A 1 219 ? -40.581 2.819 75.372 1.00 64.12 219 GLN A N 1
ATOM 1723 C CA . GLN A 1 219 ? -41.950 3.238 75.692 1.00 64.12 219 GLN A CA 1
ATOM 1724 C C . GLN A 1 219 ? -42.730 2.156 76.446 1.00 64.12 219 GLN A C 1
ATOM 1726 O O . GLN A 1 219 ? -43.469 2.493 77.376 1.00 64.12 219 GLN A O 1
ATOM 1731 N N . GLU A 1 220 ? -42.566 0.883 76.074 1.00 71.44 220 GLU A N 1
ATOM 1732 C CA . GLU A 1 220 ? -43.151 -0.256 76.788 1.00 71.44 220 GLU A CA 1
ATOM 1733 C C . GLU A 1 220 ? -42.588 -0.367 78.210 1.00 71.44 220 GLU A C 1
ATOM 1735 O O . GLU A 1 220 ? -43.375 -0.462 79.147 1.00 71.44 220 GLU A O 1
ATOM 1740 N N . GLU A 1 221 ? -41.274 -0.229 78.411 1.00 73.62 221 GLU A N 1
ATOM 1741 C CA . GLU A 1 221 ? -40.669 -0.250 79.753 1.00 73.62 221 GLU A CA 1
ATOM 1742 C C . GLU A 1 221 ? -41.173 0.918 80.628 1.00 73.62 221 GLU A C 1
ATOM 1744 O O . GLU A 1 221 ? -41.423 0.768 81.828 1.00 73.62 221 GLU A O 1
ATOM 1749 N N . ILE A 1 222 ? -41.365 2.107 80.043 1.00 74.00 222 ILE A N 1
ATOM 1750 C CA . ILE A 1 222 ? -41.955 3.260 80.742 1.00 74.00 222 ILE A CA 1
ATOM 1751 C C . ILE A 1 222 ? -43.425 2.998 81.098 1.00 74.00 222 ILE A C 1
ATOM 1753 O O . ILE A 1 222 ? -43.865 3.399 82.180 1.00 74.00 222 ILE A O 1
ATOM 1757 N N . LEU A 1 223 ? -44.195 2.376 80.204 1.00 58.12 223 LEU A N 1
ATOM 1758 C CA . LEU A 1 223 ? -45.595 2.011 80.440 1.00 58.12 223 LEU A CA 1
ATOM 1759 C C . LEU A 1 223 ? -45.721 0.936 81.518 1.00 58.12 223 LEU A C 1
ATOM 1761 O O . LEU A 1 223 ? -46.543 1.100 82.416 1.00 58.12 223 LEU A O 1
ATOM 1765 N N . GLU A 1 224 ? -44.875 -0.089 81.487 1.00 72.69 224 GLU A N 1
ATOM 1766 C CA . GLU A 1 224 ? -44.833 -1.154 82.490 1.00 72.69 224 GLU A CA 1
ATOM 1767 C C . GLU A 1 224 ? -44.484 -0.574 83.867 1.00 72.69 224 GLU A C 1
ATOM 1769 O O . GLU A 1 224 ? -45.227 -0.772 84.822 1.00 72.69 224 GLU A O 1
ATOM 1774 N N . LYS A 1 225 ? -43.465 0.296 83.961 1.00 70.19 225 LYS A N 1
ATOM 1775 C CA . LYS A 1 225 ? -43.157 1.036 85.204 1.00 70.19 225 LYS A CA 1
ATOM 1776 C C . LYS A 1 225 ? -44.302 1.934 85.681 1.00 70.19 225 LYS A C 1
ATOM 1778 O O . LYS A 1 225 ? -44.420 2.200 86.879 1.00 70.19 225 LYS A O 1
ATOM 1783 N N . ARG A 1 226 ? -45.116 2.480 84.769 1.00 62.38 226 ARG A N 1
ATOM 1784 C CA . ARG A 1 226 ? -46.301 3.275 85.137 1.00 62.38 226 ARG A CA 1
ATOM 1785 C C . ARG A 1 226 ? -47.420 2.389 85.667 1.00 62.38 226 ARG A C 1
ATOM 1787 O O . ARG A 1 226 ? -47.973 2.765 86.695 1.00 62.38 226 ARG A O 1
ATOM 1794 N N . GLN A 1 227 ? -47.703 1.267 85.007 1.00 65.56 227 GLN A N 1
ATOM 1795 C CA . GLN A 1 227 ? -48.685 0.276 85.454 1.00 65.56 227 GLN A CA 1
ATOM 1796 C C . GLN A 1 227 ? -48.287 -0.314 86.802 1.00 65.56 227 GLN A C 1
ATOM 1798 O O . GLN A 1 227 ? -49.066 -0.250 87.734 1.00 65.56 227 GLN A O 1
ATOM 1803 N N . GLU A 1 228 ? -47.037 -0.738 86.974 1.00 67.06 228 GLU A N 1
ATOM 1804 C CA . GLU A 1 228 ? -46.551 -1.301 88.238 1.00 67.06 228 GLU A CA 1
ATOM 1805 C C . GLU A 1 228 ? -46.643 -0.285 89.397 1.00 67.06 228 GLU A C 1
ATOM 1807 O O . GLU A 1 228 ? -46.944 -0.629 90.540 1.00 67.06 228 GLU A O 1
ATOM 1812 N N . ARG A 1 229 ? -46.436 1.011 89.114 1.00 61.00 229 ARG A N 1
ATOM 1813 C CA . ARG A 1 229 ? -46.658 2.093 90.086 1.00 61.00 229 ARG A CA 1
ATOM 1814 C C . ARG A 1 229 ? -48.142 2.331 90.376 1.00 61.00 229 ARG A C 1
ATOM 1816 O O . ARG A 1 229 ? -48.463 2.690 91.506 1.00 61.00 229 ARG A O 1
ATOM 1823 N N . GLU A 1 230 ? -49.004 2.212 89.374 1.00 61.56 230 GLU A N 1
ATOM 1824 C CA . GLU A 1 230 ? -50.458 2.348 89.500 1.00 61.56 230 GLU A CA 1
ATOM 1825 C C . GLU A 1 230 ? -51.038 1.183 90.306 1.00 61.56 230 GLU A C 1
ATOM 1827 O O . GLU A 1 230 ? -51.673 1.440 91.321 1.00 61.56 230 GLU A O 1
ATOM 1832 N N . ASP A 1 231 ? -50.677 -0.058 89.975 1.00 68.88 231 ASP A N 1
ATOM 1833 C CA . ASP A 1 231 ? -51.019 -1.270 90.727 1.00 68.88 231 ASP A CA 1
ATOM 1834 C C . ASP A 1 231 ? -50.564 -1.156 92.192 1.00 68.88 231 ASP A C 1
ATOM 1836 O O . ASP A 1 231 ? -51.315 -1.449 93.119 1.00 68.88 231 ASP A O 1
ATOM 1840 N N . ARG A 1 232 ? -49.348 -0.643 92.437 1.00 60.84 232 ARG A N 1
ATOM 1841 C CA . ARG A 1 232 ? -48.837 -0.396 93.797 1.00 60.84 232 ARG A CA 1
ATOM 1842 C C . ARG A 1 232 ? -49.611 0.692 94.542 1.00 60.84 232 ARG A C 1
ATOM 1844 O O . ARG A 1 232 ? -49.717 0.628 95.764 1.00 60.84 232 ARG A O 1
ATOM 1851 N N . LEU A 1 233 ? -50.074 1.730 93.845 1.00 56.62 233 LEU A N 1
ATOM 1852 C CA . LEU A 1 233 ? -50.908 2.789 94.423 1.00 56.62 233 LEU A CA 1
ATOM 1853 C C . LEU A 1 233 ? -52.321 2.282 94.715 1.00 56.62 233 LEU A C 1
ATOM 1855 O O . LEU A 1 233 ? -52.881 2.664 95.737 1.00 56.62 233 LEU A O 1
ATOM 1859 N N . GLU A 1 234 ? -52.869 1.430 93.851 1.00 60.00 234 GLU A N 1
ATOM 1860 C CA . GLU A 1 234 ? -54.171 0.790 94.021 1.00 60.00 234 GLU A CA 1
ATOM 1861 C C . GLU A 1 234 ? -54.145 -0.200 95.192 1.00 60.00 234 GLU A C 1
ATOM 1863 O O . GLU A 1 234 ? -55.001 -0.115 96.068 1.00 60.00 234 GLU A O 1
ATOM 1868 N N . GLU A 1 235 ? -53.098 -1.024 95.311 1.00 62.97 235 GLU A N 1
ATOM 1869 C CA . GLU A 1 235 ? -52.862 -1.876 96.487 1.00 62.97 235 GLU A CA 1
ATOM 1870 C C . GLU A 1 235 ? -52.728 -1.034 97.769 1.00 62.97 235 GLU A C 1
ATOM 1872 O O . GLU A 1 235 ? -53.286 -1.375 98.815 1.00 62.97 235 GLU A O 1
ATOM 1877 N N . LEU A 1 236 ? -52.036 0.114 97.696 1.00 64.75 236 LEU A N 1
ATOM 1878 C CA . LEU A 1 236 ? -51.953 1.047 98.819 1.00 64.75 236 LEU A CA 1
ATOM 1879 C C . LEU A 1 236 ? -53.339 1.591 99.184 1.00 64.75 236 LEU A C 1
ATOM 1881 O O . LEU A 1 236 ? -53.686 1.572 100.360 1.00 64.75 236 LEU A O 1
ATOM 1885 N N . ALA A 1 237 ? -54.121 2.043 98.201 1.00 60.38 237 ALA A N 1
ATOM 1886 C CA . ALA A 1 237 ? -55.459 2.601 98.387 1.00 60.38 237 ALA A CA 1
ATOM 1887 C C . ALA A 1 237 ? -56.454 1.567 98.937 1.00 60.38 237 ALA A C 1
ATOM 1889 O O . ALA A 1 237 ? -57.265 1.907 99.794 1.00 60.38 237 ALA A O 1
ATOM 1890 N N . GLU A 1 238 ? -56.356 0.307 98.513 1.00 58.09 238 GLU A N 1
ATOM 1891 C CA . GLU A 1 238 ? -57.170 -0.801 99.025 1.00 58.09 238 GLU A CA 1
ATOM 1892 C C . GLU A 1 238 ? -56.768 -1.200 100.460 1.00 58.09 238 GLU A C 1
ATOM 1894 O O . GLU A 1 238 ? -57.602 -1.649 101.248 1.00 58.09 238 GLU A O 1
ATOM 1899 N N . SER A 1 239 ? -55.503 -0.977 100.838 1.00 55.78 239 SER A N 1
ATOM 1900 C CA . SER A 1 239 ? -54.998 -1.205 102.200 1.00 55.78 239 SER A CA 1
ATOM 1901 C C . SER A 1 239 ? -55.306 -0.076 103.195 1.00 55.78 239 SER A C 1
ATOM 1903 O O . SER A 1 239 ? -55.111 -0.266 104.400 1.00 55.78 239 SER A O 1
ATOM 1905 N N . VAL A 1 240 ? -55.800 1.081 102.730 1.00 53.34 240 VAL A N 1
ATOM 1906 C CA . VAL A 1 240 ? -56.252 2.166 103.613 1.00 53.34 240 VAL A CA 1
ATOM 1907 C C . VAL A 1 240 ? -57.635 1.806 104.175 1.00 53.34 240 VAL A C 1
ATOM 1909 O O . VAL A 1 240 ? -58.587 1.634 103.413 1.00 53.34 240 VAL A O 1
ATOM 1912 N N . PRO A 1 241 ? -57.803 1.697 105.506 1.00 56.56 241 PRO A N 1
ATOM 1913 C CA . PRO A 1 241 ? -59.110 1.443 106.099 1.00 56.56 241 PRO A CA 1
ATOM 1914 C C . PRO A 1 241 ? -60.086 2.590 105.789 1.00 56.56 241 PRO A C 1
ATOM 1916 O O . PRO A 1 241 ? -59.721 3.765 105.823 1.00 56.56 241 PRO A O 1
ATOM 1919 N N . VAL A 1 242 ? -61.355 2.254 105.530 1.00 53.59 242 VAL A N 1
ATOM 1920 C CA . VAL A 1 242 ? -62.425 3.212 105.172 1.00 53.59 242 VAL A CA 1
ATOM 1921 C C . VAL A 1 242 ? -62.559 4.339 106.213 1.00 53.59 242 VAL A C 1
ATOM 1923 O O . VAL A 1 242 ? -62.845 5.480 105.855 1.00 53.59 242 VAL A O 1
ATOM 1926 N N . GLU A 1 243 ? -62.273 4.068 107.491 1.00 50.34 243 GLU A N 1
ATOM 1927 C CA . GLU A 1 243 ? -62.192 5.080 108.552 1.00 50.34 243 GLU A CA 1
ATOM 1928 C C . GLU A 1 243 ? -61.094 6.148 108.351 1.00 50.34 243 GLU A C 1
ATOM 1930 O O . GLU A 1 243 ? -61.320 7.307 108.706 1.00 50.34 243 GLU A O 1
ATOM 1935 N N . GLU A 1 244 ? -59.932 5.805 107.779 1.00 50.97 244 GLU A N 1
ATOM 1936 C CA . GLU A 1 244 ? -58.864 6.772 107.479 1.00 50.97 244 GLU A CA 1
ATOM 1937 C C . GLU A 1 244 ? -59.143 7.548 106.188 1.00 50.97 244 GLU A C 1
ATOM 1939 O O . GLU A 1 244 ? -58.892 8.751 106.164 1.00 50.97 244 GLU A O 1
ATOM 1944 N N . MET A 1 245 ? -59.761 6.939 105.168 1.00 51.12 245 MET A N 1
ATOM 1945 C CA . MET A 1 245 ? -60.250 7.668 103.982 1.00 51.12 245 MET A CA 1
ATOM 1946 C C . MET A 1 245 ? -61.293 8.732 104.349 1.00 51.12 245 MET A C 1
ATOM 1948 O O . MET A 1 245 ? -61.194 9.862 103.890 1.00 51.12 245 MET A O 1
ATOM 1952 N N . VAL A 1 246 ? -62.232 8.424 105.252 1.00 53.84 246 VAL A N 1
ATOM 1953 C CA . VAL A 1 246 ? -63.212 9.405 105.764 1.00 53.84 246 VAL A CA 1
ATOM 1954 C C . VAL A 1 246 ? -62.532 10.512 106.584 1.00 53.84 246 VAL A C 1
ATOM 1956 O O . VAL A 1 246 ? -63.021 11.642 106.634 1.00 53.84 246 VAL A O 1
ATOM 1959 N N . SER A 1 247 ? -61.401 10.217 107.233 1.00 55.62 247 SER A N 1
ATOM 1960 C CA . SER A 1 247 ? -60.587 11.234 107.910 1.00 55.62 247 SER A CA 1
ATOM 1961 C C . SER A 1 247 ? -59.760 12.077 106.932 1.00 55.62 247 SER A C 1
ATOM 1963 O O . SER A 1 247 ? -59.583 13.266 107.173 1.00 55.62 247 SER A O 1
ATOM 1965 N N . MET A 1 248 ? -59.330 11.493 105.810 1.00 53.94 248 MET A N 1
ATOM 1966 C CA . MET A 1 248 ? -58.606 12.162 104.729 1.00 53.94 248 MET A CA 1
ATOM 1967 C C . MET A 1 248 ? -59.533 13.068 103.909 1.00 53.94 248 MET A C 1
ATOM 1969 O O . MET A 1 248 ? -59.124 14.173 103.584 1.00 53.94 248 MET A O 1
ATOM 1973 N N . ASP A 1 249 ? -60.782 12.658 103.659 1.00 56.91 249 ASP A N 1
ATOM 1974 C CA . ASP A 1 249 ? -61.835 13.504 103.070 1.00 56.91 249 ASP A CA 1
ATOM 1975 C C . ASP A 1 249 ? -62.171 14.678 103.998 1.00 56.91 249 ASP A C 1
ATOM 1977 O O . ASP A 1 249 ? -62.265 15.814 103.549 1.00 56.91 249 ASP A O 1
ATOM 1981 N N . ARG A 1 250 ? -62.261 14.446 105.319 1.00 60.09 250 ARG A N 1
ATOM 1982 C CA . ARG A 1 250 ? -62.435 15.536 106.300 1.00 60.09 250 ARG A CA 1
ATOM 1983 C C . ARG A 1 250 ? -61.239 16.486 106.349 1.00 60.09 250 ARG A C 1
ATOM 1985 O O . ARG A 1 250 ? -61.444 17.687 106.482 1.00 60.09 250 ARG A O 1
ATOM 1992 N N . LEU A 1 251 ? -60.015 15.965 106.240 1.00 57.47 251 LEU A N 1
ATOM 1993 C CA . LEU A 1 251 ? -58.791 16.768 106.168 1.00 57.47 251 LEU A CA 1
ATOM 1994 C C . LEU A 1 251 ? -58.672 17.507 104.827 1.00 57.47 251 LEU A C 1
ATOM 1996 O O . LEU A 1 251 ? -58.176 18.625 104.812 1.00 57.47 251 LEU A O 1
ATOM 2000 N N . GLN A 1 252 ? -59.129 16.929 103.713 1.00 60.06 252 GLN A N 1
ATOM 2001 C CA . GLN A 1 252 ? -59.204 17.610 102.416 1.00 60.06 252 GLN A CA 1
ATOM 2002 C C . GLN A 1 252 ? -60.265 18.709 102.428 1.00 60.06 252 GLN A C 1
ATOM 2004 O O . GLN A 1 252 ? -59.962 19.810 101.987 1.00 60.06 252 GLN A O 1
ATOM 2009 N N . ASP A 1 253 ? -61.442 18.460 103.005 1.00 64.25 253 ASP A N 1
ATOM 2010 C CA . ASP A 1 253 ? -62.477 19.477 103.216 1.00 64.25 253 ASP A CA 1
ATOM 2011 C C . ASP A 1 253 ? -61.974 20.606 104.137 1.00 64.25 253 ASP A C 1
ATOM 2013 O O . ASP A 1 253 ? -62.255 21.777 103.883 1.00 64.25 253 ASP A O 1
ATOM 2017 N N . GLU A 1 254 ? -61.201 20.291 105.187 1.00 64.19 254 GLU A N 1
ATOM 2018 C CA . GLU A 1 254 ? -60.558 21.286 106.063 1.00 64.19 254 GLU A CA 1
ATOM 2019 C C . GLU A 1 254 ? -59.444 22.060 105.348 1.00 64.19 254 GLU A C 1
ATOM 2021 O O . GLU A 1 254 ? -59.382 23.278 105.486 1.00 64.19 254 GLU A O 1
ATOM 2026 N N . VAL A 1 255 ? -58.604 21.404 104.540 1.00 65.81 255 VAL A N 1
ATOM 2027 C CA . VAL A 1 255 ? -57.557 22.065 103.742 1.00 65.81 255 VAL A CA 1
ATOM 2028 C C . VAL A 1 255 ? -58.171 22.913 102.626 1.00 65.81 255 VAL A C 1
ATOM 2030 O O . VAL A 1 255 ? -57.694 24.016 102.379 1.00 65.81 255 VAL A O 1
ATOM 2033 N N . GLU A 1 256 ? -59.245 22.473 101.970 1.00 62.62 256 GLU A N 1
ATOM 2034 C CA . GLU A 1 256 ? -59.981 23.280 100.992 1.00 62.62 256 GLU A CA 1
ATOM 2035 C C . GLU A 1 256 ? -60.694 24.461 101.657 1.00 62.62 256 GLU A C 1
ATOM 2037 O O . GLU A 1 256 ? -60.670 25.567 101.110 1.00 62.62 256 GLU A O 1
ATOM 2042 N N . GLN A 1 257 ? -61.275 24.275 102.849 1.00 68.00 257 GLN A N 1
ATOM 2043 C CA . GLN A 1 257 ? -61.840 25.370 103.639 1.00 68.00 257 GLN A CA 1
ATOM 2044 C C . GLN A 1 257 ? -60.759 26.344 104.107 1.00 68.00 257 GLN A C 1
ATOM 2046 O O . GLN A 1 257 ? -60.962 27.544 103.965 1.00 68.00 257 GLN A O 1
ATOM 2051 N N . GLU A 1 258 ? -59.603 25.878 104.584 1.00 64.81 258 GLU A N 1
ATOM 2052 C CA . GLU A 1 258 ? -58.467 26.726 104.958 1.00 64.81 258 GLU A CA 1
ATOM 2053 C C . GLU A 1 258 ? -57.871 27.438 103.745 1.00 64.81 258 GLU A C 1
ATOM 2055 O O . GLU A 1 258 ? -57.563 28.621 103.836 1.00 64.81 258 GLU A O 1
ATOM 2060 N N . VAL A 1 259 ? -57.762 26.789 102.585 1.00 64.31 259 VAL A N 1
ATOM 2061 C CA . VAL A 1 259 ? -57.330 27.432 101.336 1.00 64.31 259 VAL A CA 1
ATOM 2062 C C . VAL A 1 259 ? -58.360 28.468 100.891 1.00 64.31 259 VAL A C 1
ATOM 2064 O O . VAL A 1 259 ? -57.967 29.566 100.502 1.00 64.31 259 VAL A O 1
ATOM 2067 N N . GLN A 1 260 ? -59.665 28.203 101.002 1.00 60.88 260 GLN A N 1
ATOM 2068 C CA . GLN A 1 260 ? -60.704 29.207 100.748 1.00 60.88 260 GLN A CA 1
ATOM 2069 C C . GLN A 1 260 ? -60.696 30.339 101.785 1.00 60.88 260 GLN A C 1
ATOM 2071 O O . GLN A 1 260 ? -60.945 31.492 101.429 1.00 60.88 260 GLN A O 1
ATOM 2076 N N . GLU A 1 261 ? -60.390 30.053 103.049 1.00 66.69 261 GLU A N 1
ATOM 2077 C CA . GLU A 1 261 ? -60.304 31.032 104.133 1.00 66.69 261 GLU A CA 1
ATOM 2078 C C . GLU A 1 261 ? -59.034 31.885 104.016 1.00 66.69 261 GLU A C 1
ATOM 2080 O O . GLU A 1 261 ? -59.092 33.092 104.227 1.00 66.69 261 GLU A O 1
ATOM 2085 N N . ILE A 1 262 ? -57.914 31.301 103.584 1.00 65.00 262 ILE A N 1
ATOM 2086 C CA . ILE A 1 262 ? -56.670 31.979 103.209 1.00 65.00 262 ILE A CA 1
ATOM 2087 C C . ILE A 1 262 ? -56.896 32.806 101.946 1.00 65.00 262 ILE A C 1
ATOM 2089 O O . ILE A 1 262 ? -56.517 33.968 101.931 1.00 65.00 262 ILE A O 1
ATOM 2093 N N . LEU A 1 263 ? -57.575 32.288 100.919 1.00 58.62 263 LEU A N 1
ATOM 2094 C CA . LEU A 1 263 ? -57.940 33.048 99.717 1.00 58.62 263 LEU A CA 1
ATOM 2095 C C . LEU A 1 263 ? -58.919 34.188 100.031 1.00 58.62 263 LEU A C 1
ATOM 2097 O O . LEU A 1 263 ? -58.846 35.233 99.395 1.00 58.62 263 LEU A O 1
ATOM 2101 N N . ASN A 1 264 ? -59.806 34.036 101.019 1.00 62.28 264 ASN A N 1
ATOM 2102 C CA . ASN A 1 264 ? -60.699 35.102 101.482 1.00 62.28 264 ASN A CA 1
ATOM 2103 C C . ASN A 1 264 ? -60.011 36.082 102.454 1.00 62.28 264 ASN A C 1
ATOM 2105 O O . ASN A 1 264 ? -60.330 37.265 102.416 1.00 62.28 264 ASN A O 1
ATOM 2109 N N . LYS A 1 265 ? -59.034 35.648 103.264 1.00 58.12 265 LYS A N 1
ATOM 2110 C CA . LYS A 1 265 ? -58.142 36.522 104.059 1.00 58.12 265 LYS A CA 1
ATOM 2111 C C . LYS A 1 265 ? -57.150 37.281 103.171 1.00 58.12 265 LYS A C 1
ATOM 2113 O O . LYS A 1 265 ? -56.797 38.412 103.485 1.00 58.12 265 LYS A O 1
ATOM 2118 N N . LEU A 1 266 ? -56.732 36.681 102.054 1.00 56.78 266 LEU A N 1
ATOM 2119 C CA . LEU A 1 266 ? -55.897 37.275 101.004 1.00 56.78 266 LEU A CA 1
ATOM 2120 C C . LEU A 1 266 ? -56.713 38.043 99.957 1.00 56.78 266 LEU A C 1
ATOM 2122 O O . LEU A 1 266 ? -56.119 38.740 99.133 1.00 56.78 266 LEU A O 1
ATOM 2126 N N . LYS A 1 267 ? -58.055 38.011 100.012 1.00 54.81 267 LYS A N 1
ATOM 2127 C CA . LYS A 1 267 ? -58.903 39.061 99.424 1.00 54.81 267 LYS A CA 1
ATOM 2128 C C . LYS A 1 267 ? -58.757 40.318 100.276 1.00 54.81 267 LYS A C 1
ATOM 2130 O O . LYS A 1 267 ? -59.639 40.707 101.036 1.00 54.81 267 LYS A O 1
ATOM 2135 N N . LEU A 1 268 ? -57.582 40.913 100.111 1.00 52.66 268 LEU A N 1
ATOM 2136 C CA . LEU A 1 268 ? -57.262 42.312 100.302 1.00 52.66 268 LEU A CA 1
ATOM 2137 C C . LEU A 1 268 ? -58.512 43.190 100.212 1.00 52.66 268 LEU A C 1
ATOM 2139 O O . LEU A 1 268 ? -59.173 43.262 99.172 1.00 52.66 268 LEU A O 1
ATOM 2143 N N . LEU A 1 269 ? -58.774 43.917 101.296 1.00 48.41 269 LEU A N 1
ATOM 2144 C CA . LEU A 1 269 ? -59.411 45.219 101.178 1.00 48.41 269 LEU A CA 1
ATOM 2145 C C . LEU A 1 269 ? -58.481 46.135 100.347 1.00 48.41 269 LEU A C 1
ATOM 2147 O O . LEU A 1 269 ? -57.260 45.983 100.417 1.00 48.41 269 LEU A O 1
ATOM 2151 N N . PRO A 1 270 ? -59.019 47.070 99.547 1.00 47.91 270 PRO A N 1
ATOM 2152 C CA . PRO A 1 270 ? -58.334 47.692 98.401 1.00 47.91 270 PRO A CA 1
ATOM 2153 C C . PRO A 1 270 ? -57.200 48.689 98.720 1.00 47.91 270 PRO A C 1
ATOM 2155 O O . PRO A 1 270 ? -56.851 49.500 97.861 1.00 47.91 270 PRO A O 1
ATOM 2158 N N . GLU A 1 271 ? -56.657 48.701 99.937 1.00 52.88 271 GLU A N 1
ATOM 2159 C CA . GLU A 1 271 ? -55.968 49.879 100.486 1.00 52.88 271 GLU A CA 1
ATOM 2160 C C . GLU A 1 271 ? -54.528 49.646 100.957 1.00 52.88 271 GLU A C 1
ATOM 2162 O O . GLU A 1 271 ? -53.807 50.627 101.135 1.00 52.88 271 GLU A O 1
ATOM 2167 N N . ASP A 1 272 ? -54.044 48.404 101.028 1.00 46.81 272 ASP A N 1
ATOM 2168 C CA . ASP A 1 272 ? -52.655 48.146 101.404 1.00 46.81 272 ASP A CA 1
ATOM 2169 C C . ASP A 1 272 ? -51.763 47.835 100.193 1.00 46.81 272 ASP A C 1
ATOM 2171 O O . ASP A 1 272 ? -51.848 46.803 99.530 1.00 46.81 272 ASP A O 1
ATOM 2175 N N . ILE A 1 273 ? -50.813 48.753 100.008 1.00 45.75 273 ILE A N 1
ATOM 2176 C CA . ILE A 1 273 ? -49.572 48.657 99.233 1.00 45.75 273 ILE A CA 1
ATOM 2177 C C . ILE A 1 273 ? -49.658 49.036 97.737 1.00 45.75 273 ILE A C 1
ATOM 2179 O O . ILE A 1 273 ? -49.036 48.435 96.865 1.00 45.75 273 ILE A O 1
ATOM 2183 N N . LYS A 1 274 ? -50.236 50.211 97.447 1.00 47.06 274 LYS A N 1
ATOM 2184 C CA . LYS A 1 274 ? -49.452 51.195 96.668 1.00 47.06 274 LYS A CA 1
ATOM 2185 C C . LYS A 1 274 ? -48.285 51.621 97.561 1.00 47.06 274 LYS A C 1
ATOM 2187 O O . LYS A 1 274 ? -48.494 52.421 98.467 1.00 47.06 274 LYS A O 1
ATOM 2192 N N . GLY A 1 275 ? -47.091 51.057 97.365 1.00 44.47 275 GLY A N 1
ATOM 2193 C CA . GLY A 1 275 ? -46.039 51.254 98.368 1.00 44.47 275 GLY A CA 1
ATOM 2194 C C . GLY A 1 275 ? -44.585 50.964 98.026 1.00 44.47 275 GLY A C 1
ATOM 2195 O O . GLY A 1 275 ? -43.775 51.215 98.897 1.00 44.47 275 GLY A O 1
ATOM 2196 N N . THR A 1 276 ? -44.222 50.529 96.818 1.00 41.09 276 THR A N 1
ATOM 2197 C CA . THR A 1 276 ? -42.887 50.778 96.229 1.00 41.09 276 THR A CA 1
ATOM 2198 C C . THR A 1 276 ? -42.995 50.617 94.720 1.00 41.09 276 THR A C 1
ATOM 2200 O O . THR A 1 276 ? -43.019 49.520 94.174 1.00 41.09 276 THR A O 1
ATOM 2203 N N . SER A 1 277 ? -43.147 51.751 94.063 1.00 37.47 277 SER A N 1
ATOM 2204 C CA . SER A 1 277 ? -42.959 51.974 92.639 1.00 37.47 277 SER A CA 1
ATOM 2205 C C . SER A 1 277 ? -41.509 51.736 92.184 1.00 37.47 277 SER A C 1
ATOM 2207 O O . SER A 1 277 ? -40.595 51.875 92.996 1.00 37.47 277 SER A O 1
ATOM 2209 N N . VAL A 1 278 ? -41.359 51.609 90.855 1.00 34.84 278 VAL A N 1
ATOM 2210 C CA . VAL A 1 278 ? -40.156 51.866 90.023 1.00 34.84 278 VAL A CA 1
ATOM 2211 C C . VAL A 1 278 ? -39.268 50.615 89.809 1.00 34.84 278 VAL A C 1
ATOM 2213 O O . VAL A 1 278 ? -38.813 50.026 90.775 1.00 34.84 278 VAL A O 1
ATOM 2216 N N . ASP A 1 279 ? -38.991 50.108 88.600 1.00 35.53 279 ASP A N 1
ATOM 2217 C CA . ASP A 1 279 ? -39.015 50.730 87.271 1.00 35.53 279 ASP A CA 1
ATOM 2218 C C . ASP A 1 279 ? -39.321 49.740 86.135 1.00 35.53 279 ASP A C 1
ATOM 2220 O O . ASP A 1 279 ? -38.997 48.553 86.190 1.00 35.53 279 ASP A O 1
ATOM 2224 N N . GLN A 1 280 ? -39.911 50.296 85.080 1.00 44.22 280 GLN A N 1
ATOM 2225 C CA . GLN A 1 280 ? -39.926 49.752 83.727 1.00 44.22 280 GLN A CA 1
ATOM 2226 C C . GLN A 1 280 ? -38.528 49.889 83.105 1.00 44.22 280 GLN A C 1
ATOM 2228 O O . GLN A 1 280 ? -37.851 50.869 83.392 1.00 44.22 280 GLN A O 1
ATOM 2233 N N . LEU A 1 281 ? -38.184 48.965 82.196 1.00 40.81 281 LEU A N 1
ATOM 2234 C CA . LEU A 1 281 ? -37.244 49.063 81.056 1.00 40.81 281 LEU A CA 1
ATOM 2235 C C . LEU A 1 281 ? -36.295 47.859 80.989 1.00 40.81 281 LEU A C 1
ATOM 2237 O O . LEU A 1 281 ? -35.213 47.879 81.575 1.00 40.81 281 LEU A O 1
ATOM 2241 N N . LEU A 1 282 ? -36.696 46.840 80.222 1.00 36.69 282 LEU A N 1
ATOM 2242 C CA . LEU A 1 282 ? -36.040 46.386 78.982 1.00 36.69 282 LEU A CA 1
ATOM 2243 C C . LEU A 1 282 ? -36.824 45.219 78.370 1.00 36.69 282 LEU A C 1
ATOM 2245 O O . LEU A 1 282 ? -37.197 44.298 79.128 1.00 36.69 282 LEU A O 1
#

Radius of gyration: 57.66 Å; chains: 1; bounding box: 100×63×164 Å